Protein AF-0000000070243263 (afdb_homodimer)

Radius of gyration: 17.29 Å; Cα contacts (8 Å, |Δi|>4): 686; chains: 2; bounding box: 36×53×44 Å

Foldseek 3Di:
DDWADDDPVPFDFPDDVVFPGKGKCCVRGVPDFKTKMKDKGAAFHKDDKDAQQPPFKKKKKAWQAAKKKKFKAQPDPGGGPDIDIDHHGDMDIDTRVIIMMMHHNDRGMTMIMMMMGD/DDWADDDPVPFDFPDDVVFWGKGKCCVRTVPDWKTKMKTKGAAFHKDDKDAQQPPFKKKKKAWQAAKKKKFKAQPDPGGGPDIDIDHHGDMDIDTRVIIMMMHHNDRGMTMIMMMMGD

InterPro domains:
  IPR011051 RmlC-like cupin domain superfamily [SSF51182] (14-115)
  IPR013096 Cupin 2, conserved barrel [PF07883] (38-114)
  IPR014710 RmlC-like jelly roll fold [G3DSA:2.60.120.10] (8-118)
  IPR051610 Glucose-6-phosphate isomerase/Oxalate decarboxylase [PTHR35848] (28-117)

pLDDT: mean 96.88, std 3.43, range [79.56, 99.0]

Organism: Natronomonas pharaonis (strain ATCC 35678 / DSM 2160 / CIP 103997 / JCM 8858 / NBRC 14720 / NCIMB 2260 / Gabara) (NCBI:txid3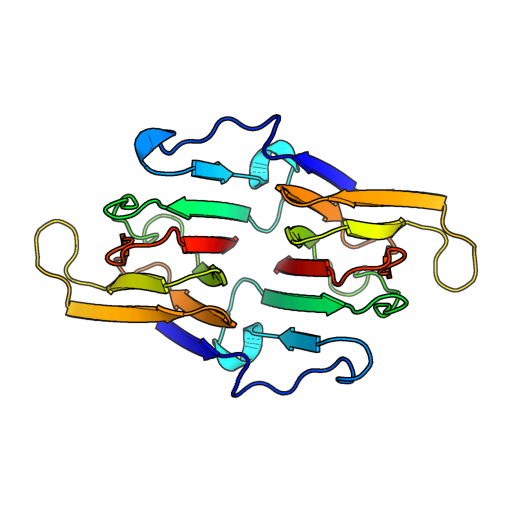48780)

Solvent-accessible surface area (backbone atoms only — not comparable to full-atom values): 11557 Å² total; per-residue (Å²): 130,52,65,33,64,43,41,53,91,81,41,77,53,81,39,57,70,91,36,31,31,29,33,74,40,27,70,72,32,65,51,85,48,42,37,44,31,48,37,33,26,22,53,74,15,69,52,81,66,46,62,26,61,90,68,51,31,33,36,36,43,34,25,73,36,46,45,40,34,38,33,30,38,50,53,94,86,36,71,55,72,44,75,46,77,41,37,55,51,22,34,36,30,38,37,17,73,34,24,35,32,42,32,17,82,49,90,52,56,21,34,32,40,38,37,36,16,93,131,53,64,33,64,44,40,53,90,82,41,77,54,81,38,56,70,92,36,31,30,28,32,74,41,28,71,71,32,63,51,84,37,43,38,44,30,47,37,34,27,23,53,74,14,67,52,78,65,46,61,26,59,89,67,53,26,31,36,35,45,33,27,73,35,47,44,39,34,38,35,31,39,49,53,94,86,37,69,55,72,41,74,46,77,41,39,54,50,22,33,36,30,38,38,18,73,33,23,36,33,43,31,18,82,48,90,51,54,22,34,32,40,37,38,37,14,96

Structure (mmCIF, N/CA/C/O backbone):
data_AF-0000000070243263-model_v1
#
loop_
_entity.id
_entity.type
_entity.pdbx_description
1 polymer 'Cupin 2 barrel domain protein'
#
loop_
_atom_site.group_PDB
_atom_site.id
_atom_site.type_symbol
_atom_site.label_atom_id
_atom_site.label_alt_id
_atom_site.label_comp_id
_atom_site.label_asym_id
_atom_site.label_entity_id
_atom_site.label_seq_id
_atom_site.pdbx_PDB_ins_code
_atom_site.Cartn_x
_atom_site.Cartn_y
_atom_site.Cartn_z
_atom_site.occupancy
_atom_site.B_iso_or_equiv
_atom_site.auth_seq_id
_atom_site.auth_comp_id
_atom_site.auth_asym_id
_atom_site.auth_atom_id
_atom_site.pdbx_PDB_model_num
ATOM 1 N N . MET A 1 1 ? -8.164 22.203 0.63 1 89.88 1 MET A N 1
ATOM 2 C CA . MET A 1 1 ? -7.203 21.109 0.644 1 89.88 1 MET A CA 1
ATOM 3 C C . MET A 1 1 ? -7.766 19.891 -0.072 1 89.88 1 MET A C 1
ATOM 5 O O . MET A 1 1 ? -8.977 19.641 -0.037 1 89.88 1 MET A O 1
ATOM 9 N N . ASP A 1 2 ? -6.977 19.203 -0.897 1 95.69 2 ASP A N 1
ATOM 10 C CA . ASP A 1 2 ? -7.391 18.078 -1.722 1 95.69 2 ASP A CA 1
ATOM 11 C C . ASP A 1 2 ? -6.992 16.75 -1.076 1 95.69 2 ASP A C 1
ATOM 13 O O . ASP A 1 2 ? -5.848 16.312 -1.201 1 95.69 2 ASP A O 1
ATOM 17 N N . PHE A 1 3 ? -8.016 16.141 -0.34 1 98 3 PHE A N 1
ATOM 18 C CA . PHE A 1 3 ? -7.805 14.812 0.242 1 98 3 PHE A CA 1
ATOM 19 C C . PHE A 1 3 ? -9.133 14.117 0.503 1 98 3 PHE A C 1
ATOM 21 O O . PHE A 1 3 ? -10.18 14.758 0.533 1 98 3 PHE A O 1
ATOM 28 N N . SER A 1 4 ? -9.109 12.875 0.641 1 98.62 4 SER A N 1
ATOM 29 C CA . SER A 1 4 ? -10.25 12.023 0.993 1 98.62 4 SER A CA 1
ATOM 30 C C . SER A 1 4 ? -9.844 10.93 1.971 1 98.62 4 SER A C 1
ATOM 32 O O . SER A 1 4 ? -8.672 10.555 2.039 1 98.62 4 SER A O 1
ATOM 34 N N . VAL A 1 5 ? -10.789 10.453 2.744 1 98.81 5 VAL A N 1
ATOM 35 C CA . VAL A 1 5 ? -10.539 9.383 3.705 1 98.81 5 VAL A CA 1
ATOM 36 C C . VAL A 1 5 ? -11.562 8.266 3.516 1 98.81 5 VAL A C 1
ATOM 38 O O . VAL A 1 5 ? -12.711 8.531 3.146 1 98.81 5 VAL A O 1
ATOM 41 N N . ALA A 1 6 ? -11.156 7.129 3.789 1 98.88 6 ALA A N 1
ATOM 42 C CA . ALA A 1 6 ? -12.031 5.961 3.771 1 98.88 6 ALA A CA 1
ATOM 43 C C . ALA A 1 6 ? -11.57 4.91 4.777 1 98.88 6 ALA A C 1
ATOM 45 O O . ALA A 1 6 ? -10.422 4.934 5.223 1 98.88 6 ALA A O 1
ATOM 46 N N . THR A 1 7 ? -12.469 4.027 5.152 1 98.88 7 THR A N 1
ATOM 47 C CA . THR A 1 7 ? -12.164 2.963 6.105 1 98.88 7 THR A CA 1
ATOM 48 C C . THR A 1 7 ? -12.781 1.643 5.656 1 98.88 7 THR A C 1
ATOM 50 O O . THR A 1 7 ? -13.852 1.63 5.035 1 98.88 7 THR A O 1
ATOM 53 N N . THR A 1 8 ? -12.125 0.61 6.031 1 98.81 8 THR A N 1
ATOM 54 C CA . THR A 1 8 ? -12.664 -0.709 5.715 1 98.81 8 THR A CA 1
ATOM 55 C C . THR A 1 8 ? -14.039 -0.899 6.336 1 98.81 8 THR A C 1
ATOM 57 O O . THR A 1 8 ? -14.859 -1.663 5.82 1 98.81 8 THR A O 1
ATOM 60 N N . ASP A 1 9 ? -14.336 -0.152 7.328 1 98.31 9 ASP A N 1
ATOM 61 C CA . ASP A 1 9 ? -15.625 -0.277 8 1 98.31 9 ASP A CA 1
ATOM 62 C C . ASP A 1 9 ? -16.766 0.162 7.086 1 98.31 9 ASP A C 1
ATOM 64 O O . ASP A 1 9 ? -17.922 -0.229 7.289 1 98.31 9 ASP A O 1
ATOM 68 N N . ASP A 1 10 ? -16.469 0.995 6.098 1 98.31 10 ASP A N 1
ATOM 69 C CA . ASP A 1 10 ? -17.5 1.557 5.242 1 98.31 10 ASP A CA 1
ATOM 70 C C . ASP A 1 10 ? -17.375 1.028 3.812 1 98.31 10 ASP A C 1
ATOM 72 O O . ASP A 1 10 ? -17.984 1.574 2.889 1 98.31 10 ASP A O 1
ATOM 76 N N . ILE A 1 11 ? -16.469 0.125 3.568 1 98.69 11 ILE A N 1
ATOM 77 C CA . ILE A 1 11 ? -16.266 -0.494 2.262 1 98.69 11 ILE A CA 1
ATOM 78 C C . ILE A 1 11 ? -16.641 -1.973 2.33 1 98.69 11 ILE A C 1
ATOM 80 O O . ILE A 1 11 ? -16.141 -2.707 3.186 1 98.69 11 ILE A O 1
ATOM 84 N N . ASP A 1 12 ? -17.469 -2.43 1.412 1 98 12 ASP A N 1
ATOM 85 C CA . ASP A 1 12 ? -17.812 -3.848 1.38 1 98 12 ASP A CA 1
ATOM 86 C C . ASP A 1 12 ? -16.625 -4.688 0.913 1 98 12 ASP A C 1
ATOM 88 O O . ASP A 1 12 ? -16.016 -4.395 -0.119 1 98 12 ASP A O 1
ATOM 92 N N . SER A 1 13 ? -16.328 -5.715 1.712 1 98.06 13 SER A N 1
ATOM 93 C CA . SER A 1 13 ? -15.328 -6.68 1.274 1 98.06 13 SER A CA 1
ATOM 94 C C . SER A 1 13 ? -15.812 -7.48 0.072 1 98.06 13 SER A C 1
ATOM 96 O O . SER A 1 13 ? -16.984 -7.883 0.02 1 98.06 13 SER A O 1
ATOM 98 N N . VAL A 1 14 ? -14.875 -7.801 -0.853 1 97.12 14 VAL A N 1
ATOM 99 C CA . VAL A 1 14 ? -15.242 -8.602 -2.012 1 97.12 14 VAL A CA 1
ATOM 100 C C . VAL A 1 14 ? -14.891 -10.07 -1.757 1 97.12 14 VAL A C 1
ATOM 102 O O . VAL A 1 14 ? -15.172 -10.938 -2.592 1 97.12 14 VAL A O 1
ATOM 105 N N . VAL A 1 15 ? -14.141 -10.367 -0.731 1 95.94 15 VAL A N 1
ATOM 106 C CA . VAL A 1 15 ? -13.859 -11.711 -0.235 1 95.94 15 VAL A CA 1
ATOM 107 C C . VAL A 1 15 ? -14.797 -12.039 0.924 1 95.94 15 VAL A C 1
ATOM 109 O O . VAL A 1 15 ? -14.969 -11.227 1.84 1 95.94 15 VAL A O 1
ATOM 112 N N . PRO A 1 16 ? -15.398 -13.18 0.894 1 95.38 16 PRO A N 1
ATOM 113 C CA . PRO A 1 16 ? -16.266 -13.562 2.012 1 95.38 16 PRO A CA 1
ATOM 114 C C . PRO A 1 16 ? -15.523 -13.625 3.342 1 95.38 16 PRO A C 1
ATOM 116 O O . PRO A 1 16 ? -14.352 -14.023 3.381 1 95.38 16 PRO A O 1
ATOM 119 N N . ASP A 1 17 ? -16.266 -13.289 4.422 1 94.88 17 ASP A N 1
ATOM 120 C CA . ASP A 1 17 ? -15.68 -13.172 5.754 1 94.88 17 ASP A CA 1
ATOM 121 C C . ASP A 1 17 ? -14.984 -14.461 6.168 1 94.88 17 ASP A C 1
ATOM 123 O O . ASP A 1 17 ? -13.969 -14.438 6.859 1 94.88 17 ASP A O 1
ATOM 127 N N . GLU A 1 18 ? -15.555 -15.594 5.754 1 95.56 18 GLU A N 1
ATOM 128 C CA . GLU A 1 18 ? -15 -16.891 6.148 1 95.56 18 GLU A CA 1
ATOM 129 C C . GLU A 1 18 ? -13.594 -17.078 5.582 1 95.56 18 GLU A C 1
ATOM 131 O O . GLU A 1 18 ? -12.789 -17.828 6.141 1 95.56 18 GLU A O 1
ATOM 136 N N . TYR A 1 19 ? -13.289 -16.297 4.516 1 96.81 19 TYR A N 1
ATOM 137 C CA . TYR A 1 19 ? -11.992 -16.453 3.863 1 96.81 19 TYR A CA 1
ATOM 138 C C . TYR A 1 19 ? -11.117 -15.227 4.082 1 96.81 19 TYR A C 1
ATOM 140 O O . TYR A 1 19 ? -10.031 -15.117 3.508 1 96.81 19 TYR A O 1
ATOM 148 N N . GLY A 1 20 ? -11.547 -14.266 4.875 1 97.25 20 GLY A N 1
ATOM 149 C CA . GLY A 1 20 ? -10.828 -13.031 5.133 1 97.25 20 GLY A CA 1
ATOM 150 C C . GLY A 1 20 ? -11.57 -11.797 4.645 1 97.25 20 GLY A C 1
ATOM 151 O O . GLY A 1 20 ? -12.742 -11.594 4.984 1 97.25 20 GLY A O 1
ATOM 152 N N . GLY A 1 21 ? -10.953 -10.953 3.928 1 98.12 21 GLY A N 1
ATOM 153 C CA . GLY A 1 21 ? -11.523 -9.734 3.375 1 98.12 21 GLY A CA 1
ATOM 154 C C . GLY A 1 21 ? -10.617 -9.055 2.361 1 98.12 21 GLY A C 1
ATOM 155 O O . GLY A 1 21 ? -9.398 -9.242 2.391 1 98.12 21 GLY A O 1
ATOM 156 N N . MET A 1 22 ? -11.289 -8.359 1.479 1 98.56 22 MET A N 1
ATOM 157 C CA . MET A 1 22 ? -10.586 -7.492 0.54 1 98.56 22 MET A CA 1
ATOM 158 C C . MET A 1 22 ? -11.344 -6.188 0.326 1 98.56 22 MET A C 1
ATOM 160 O O . MET A 1 22 ? -12.531 -6.203 0.004 1 98.56 22 MET A O 1
ATOM 164 N N . TRP A 1 23 ? -10.727 -5.098 0.485 1 98.88 23 TRP A N 1
ATOM 165 C CA . TRP A 1 23 ? -11.32 -3.771 0.391 1 98.88 23 TRP A CA 1
ATOM 166 C C . TRP A 1 23 ? -10.594 -2.914 -0.636 1 98.88 23 TRP A C 1
ATOM 168 O O . TRP A 1 23 ? -9.391 -2.676 -0.509 1 98.88 23 TRP A O 1
ATOM 178 N N . PHE A 1 24 ? -11.32 -2.475 -1.619 1 98.88 24 PHE A N 1
ATOM 179 C CA . PHE A 1 24 ? -10.789 -1.601 -2.662 1 98.88 24 PHE A CA 1
ATOM 180 C C . PHE A 1 24 ? -10.984 -0.136 -2.289 1 98.88 24 PHE A C 1
ATOM 182 O O . PHE A 1 24 ? -12.125 0.324 -2.135 1 98.88 24 PHE A O 1
ATOM 189 N N . PHE A 1 25 ? -9.898 0.598 -2.271 1 98.88 25 PHE A N 1
ATOM 190 C CA . PHE A 1 25 ? -10 1.961 -1.762 1 98.88 25 PHE A CA 1
ATOM 191 C C . PHE A 1 25 ? -10.102 2.961 -2.908 1 98.88 25 PHE A C 1
ATOM 193 O O . PHE A 1 25 ? -10.422 4.129 -2.691 1 98.88 25 PHE A O 1
ATOM 200 N N . ARG A 1 26 ? -9.859 2.574 -4.152 1 98.75 26 ARG A N 1
ATOM 201 C CA . ARG A 1 26 ? -9.711 3.531 -5.246 1 98.75 26 ARG A CA 1
ATOM 202 C C . ARG A 1 26 ? -10.938 4.43 -5.355 1 98.75 26 ARG A C 1
ATOM 204 O O . ARG A 1 26 ? -10.812 5.656 -5.387 1 98.75 26 ARG A O 1
ATOM 211 N N . GLU A 1 27 ? -12.062 3.863 -5.426 1 98.69 27 GLU A N 1
ATOM 212 C CA . GLU A 1 27 ? -13.273 4.648 -5.641 1 98.69 27 GLU A CA 1
ATOM 213 C C . GLU A 1 27 ? -13.641 5.445 -4.395 1 98.69 27 GLU A C 1
ATOM 215 O O . GLU A 1 27 ? -13.859 6.656 -4.469 1 98.69 27 GLU A O 1
ATOM 220 N N . PRO A 1 28 ? -13.672 4.793 -3.225 1 98.88 28 PRO A N 1
ATOM 221 C CA . PRO A 1 28 ? -14.023 5.562 -2.029 1 98.88 28 PRO A CA 1
ATOM 222 C C . PRO A 1 28 ? -13.086 6.746 -1.797 1 98.88 28 PRO A C 1
ATOM 224 O O . PRO A 1 28 ? -13.492 7.75 -1.207 1 98.88 28 PRO A O 1
ATOM 227 N N . LEU A 1 29 ? -11.891 6.648 -2.279 1 98.81 29 LEU A N 1
ATOM 228 C CA . LEU A 1 29 ? -10.914 7.711 -2.051 1 98.81 29 LEU A CA 1
ATOM 229 C C . LEU A 1 29 ? -10.867 8.672 -3.234 1 98.81 29 LEU A C 1
ATOM 231 O O . LEU A 1 29 ? -10.156 9.68 -3.197 1 98.81 29 LEU A O 1
ATOM 235 N N . ASP A 1 30 ? -11.539 8.32 -4.27 1 98.38 30 ASP A N 1
ATOM 236 C CA . ASP A 1 30 ? -11.539 9.109 -5.5 1 98.38 30 ASP A CA 1
ATOM 237 C C . ASP A 1 30 ? -10.125 9.242 -6.066 1 98.38 30 ASP A C 1
ATOM 239 O O . ASP A 1 30 ? -9.68 10.344 -6.395 1 98.38 30 ASP A O 1
ATOM 243 N N . CYS A 1 31 ? -9.422 8.141 -6.086 1 98.38 31 CYS A N 1
ATOM 244 C CA . CYS A 1 31 ? -8.07 8.141 -6.633 1 98.38 31 CYS A CA 1
ATOM 245 C C . CYS A 1 31 ? -8.094 8.328 -8.141 1 98.38 31 CYS A C 1
ATOM 247 O O . CYS A 1 31 ? -8.945 7.762 -8.828 1 98.38 31 CYS A O 1
ATOM 249 N N . ALA A 1 32 ? -7.113 9.031 -8.602 1 97.5 32 ALA A N 1
ATOM 250 C CA . ALA A 1 32 ? -7.012 9.273 -10.039 1 97.5 32 ALA A CA 1
ATOM 251 C C . ALA A 1 32 ? -5.871 8.469 -10.656 1 97.5 32 ALA A C 1
ATOM 253 O O . ALA A 1 32 ? -5.992 7.957 -11.766 1 97.5 32 ALA A O 1
ATOM 254 N N . ALA A 1 33 ? -4.77 8.281 -9.977 1 97.81 33 ALA A N 1
ATOM 255 C CA . ALA A 1 33 ? -3.535 7.828 -10.609 1 97.81 33 ALA A CA 1
ATOM 256 C C . ALA A 1 33 ? -3.213 6.391 -10.219 1 97.81 33 ALA A C 1
ATOM 258 O O . ALA A 1 33 ? -2.393 5.73 -10.859 1 97.81 33 ALA A O 1
ATOM 259 N N . LEU A 1 34 ? -3.834 5.906 -9.133 1 98.56 34 LEU A N 1
ATOM 260 C CA . LEU A 1 34 ? -3.52 4.562 -8.664 1 98.56 34 LEU A CA 1
ATOM 261 C C . LEU A 1 34 ? -4.684 3.973 -7.879 1 98.56 34 LEU A C 1
ATOM 263 O O . LEU A 1 34 ? -5.668 4.664 -7.609 1 98.56 34 LEU A O 1
ATOM 267 N N . GLY A 1 35 ? -4.629 2.746 -7.656 1 98.38 35 GLY A N 1
ATOM 268 C CA . GLY A 1 35 ?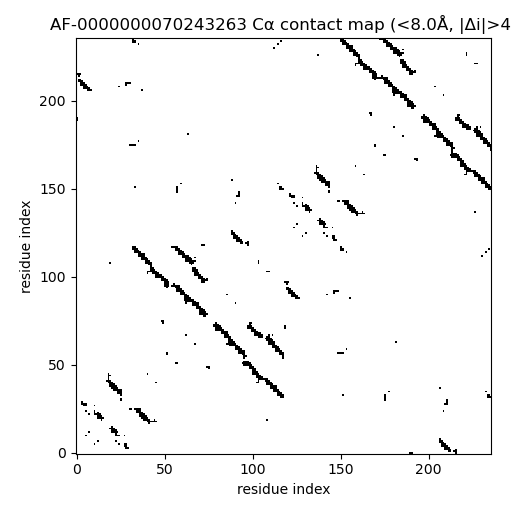 -5.465 2.072 -6.672 1 98.38 35 GLY A CA 1
ATOM 269 C C . GLY A 1 35 ? -4.668 1.392 -5.578 1 98.38 35 GLY A C 1
ATOM 270 O O . GLY A 1 35 ? -3.504 1.035 -5.777 1 98.38 35 GLY A O 1
ATOM 271 N N . ILE A 1 36 ? -5.301 1.266 -4.418 1 98.88 36 ILE A N 1
ATOM 272 C CA . ILE A 1 36 ? -4.727 0.511 -3.309 1 98.88 36 ILE A CA 1
ATOM 273 C C . ILE A 1 36 ? -5.812 -0.32 -2.631 1 98.88 36 ILE A C 1
ATOM 275 O O . ILE A 1 36 ? -6.969 0.106 -2.547 1 98.88 36 ILE A O 1
ATOM 279 N N . SER A 1 37 ? -5.461 -1.502 -2.199 1 98.88 37 SER A N 1
ATOM 280 C CA . SER A 1 37 ? -6.387 -2.412 -1.532 1 98.88 37 SER A CA 1
ATOM 281 C C . SER A 1 37 ? -5.727 -3.1 -0.342 1 98.88 37 SER A C 1
ATOM 283 O O . SER A 1 37 ? -4.508 -3.271 -0.317 1 98.88 37 SER A O 1
ATOM 285 N N . LEU A 1 38 ? -6.508 -3.412 0.615 1 98.94 38 LEU A N 1
ATOM 286 C CA . LEU A 1 38 ? -6.121 -4.289 1.715 1 98.94 38 LEU A CA 1
ATOM 287 C C . LEU A 1 38 ? -6.723 -5.68 1.535 1 98.94 38 LEU A C 1
ATOM 289 O O . LEU A 1 38 ? -7.926 -5.816 1.316 1 98.94 38 LEU A O 1
ATOM 293 N N . LEU A 1 39 ? -5.891 -6.664 1.515 1 98.88 39 LEU A N 1
ATOM 294 C CA . LEU A 1 39 ? -6.301 -8.062 1.402 1 98.88 39 LEU A CA 1
ATOM 295 C C . LEU A 1 39 ? -5.941 -8.836 2.668 1 98.88 39 LEU A C 1
ATOM 297 O O . LEU A 1 39 ? -4.805 -8.758 3.143 1 98.88 39 LEU A O 1
ATOM 301 N N . GLU A 1 40 ? -6.824 -9.445 3.24 1 98.75 40 GLU A N 1
ATOM 302 C CA . GLU A 1 40 ? -6.648 -10.414 4.316 1 98.75 40 GLU A CA 1
ATOM 303 C C . GLU A 1 40 ? -7.148 -11.797 3.906 1 98.75 40 GLU A C 1
ATOM 305 O O . GLU A 1 40 ? -8.289 -11.945 3.467 1 98.75 40 GLU A O 1
ATOM 310 N N . LEU A 1 41 ? -6.355 -12.797 4.043 1 98.75 41 LEU A N 1
ATOM 311 C CA . LEU A 1 41 ? -6.754 -14.156 3.721 1 98.75 41 LEU A CA 1
ATOM 312 C C . LEU A 1 41 ? -6.594 -15.07 4.93 1 98.75 41 LEU A C 1
ATOM 314 O O . LEU A 1 41 ? -5.512 -15.148 5.52 1 98.75 41 LEU A O 1
ATOM 318 N N . GLU A 1 42 ? -7.664 -15.75 5.246 1 98.62 42 GLU A N 1
ATOM 319 C CA . GLU A 1 42 ? -7.582 -16.844 6.207 1 98.62 42 GLU A CA 1
ATOM 320 C C . GLU A 1 42 ? -6.852 -18.047 5.613 1 98.62 42 GLU A C 1
ATOM 322 O O . GLU A 1 42 ? -6.656 -18.125 4.395 1 98.62 42 GLU A O 1
ATOM 327 N N . PRO A 1 43 ? -6.418 -18.922 6.547 1 98.19 43 PRO A N 1
ATOM 328 C CA . PRO A 1 43 ? -5.871 -20.172 5.996 1 98.19 43 PRO A CA 1
ATOM 329 C C . PRO A 1 43 ? -6.781 -20.797 4.949 1 98.19 43 PRO A C 1
ATOM 331 O O . PRO A 1 43 ? -8 -20.828 5.121 1 98.19 43 PRO A O 1
ATOM 334 N N . GLU A 1 44 ? -6.223 -21.141 3.836 1 95 44 GLU A N 1
ATOM 335 C CA . GLU A 1 44 ? -6.883 -21.781 2.699 1 95 44 GLU A CA 1
ATOM 336 C C . GLU A 1 44 ? -7.598 -20.75 1.829 1 95 44 GLU A C 1
ATOM 338 O O . GLU A 1 44 ? -8.164 -21.094 0.79 1 95 44 GLU A O 1
ATOM 343 N N . GLY A 1 45 ? -7.59 -19.5 2.271 1 96.44 45 GLY A N 1
ATOM 344 C CA . GLY A 1 45 ? -8.133 -18.453 1.419 1 96.44 45 GLY A CA 1
ATOM 345 C C . GLY A 1 45 ? -7.34 -18.25 0.143 1 96.44 45 GLY A C 1
ATOM 346 O O . GLY A 1 45 ? -6.133 -18.516 0.107 1 96.44 45 GLY A O 1
ATOM 347 N N . ARG A 1 46 ? -8.031 -17.828 -0.918 1 95.06 46 ARG A N 1
ATOM 348 C CA . ARG A 1 46 ? -7.414 -17.578 -2.215 1 95.06 46 ARG A CA 1
ATOM 349 C C . ARG A 1 46 ? -7.977 -16.328 -2.861 1 95.06 46 ARG A C 1
ATOM 351 O O . ARG A 1 46 ? -9.117 -15.938 -2.596 1 95.06 46 ARG A O 1
ATOM 358 N N . GLY A 1 47 ? -7.094 -15.742 -3.688 1 92.75 47 GLY A N 1
ATOM 359 C CA . GLY A 1 47 ? -7.574 -14.688 -4.566 1 92.75 47 GLY A CA 1
ATOM 360 C C . GLY A 1 47 ? -7.941 -15.188 -5.953 1 92.75 47 GLY A C 1
ATOM 361 O O . GLY A 1 47 ? -7.641 -16.328 -6.305 1 92.75 47 GLY A O 1
ATOM 362 N N . LYS A 1 48 ? -8.602 -14.352 -6.691 1 91 48 LYS A N 1
ATOM 363 C CA . LYS A 1 48 ? -8.977 -14.703 -8.062 1 91 48 LYS A CA 1
ATOM 364 C C . LYS A 1 48 ? -7.766 -14.672 -8.984 1 91 48 LYS A C 1
ATOM 366 O O . LYS A 1 48 ? -7.105 -13.641 -9.125 1 91 48 LYS A O 1
ATOM 371 N N . PRO A 1 49 ? -7.492 -15.789 -9.562 1 93.81 49 PRO A N 1
ATOM 372 C CA . PRO A 1 49 ? -6.414 -15.758 -10.555 1 93.81 49 PRO A CA 1
ATOM 373 C C . PRO A 1 49 ? -6.711 -14.812 -11.719 1 93.81 49 PRO A C 1
ATOM 375 O O . PRO A 1 49 ? -7.859 -14.703 -12.148 1 93.81 49 PRO A O 1
ATOM 378 N N . HIS A 1 50 ? -5.703 -14.109 -12.18 1 94.38 50 HIS A N 1
ATOM 379 C CA . HIS A 1 50 ? -5.938 -13.164 -13.266 1 94.38 50 HIS A CA 1
ATOM 380 C C . HIS A 1 50 ? -4.633 -12.539 -13.742 1 94.38 50 HIS A C 1
ATOM 382 O O . HIS A 1 50 ? -3.564 -12.836 -13.203 1 94.38 50 HIS A O 1
ATOM 388 N N . ASP A 1 51 ? -4.676 -11.844 -14.797 1 94.12 51 ASP A N 1
ATOM 389 C CA . ASP A 1 51 ? -3.646 -10.906 -15.234 1 94.12 51 ASP A CA 1
ATOM 390 C C . ASP A 1 51 ? -4.25 -9.539 -15.562 1 94.12 51 ASP A C 1
ATOM 392 O O . ASP A 1 51 ? -5.441 -9.312 -15.344 1 94.12 51 ASP A O 1
ATOM 396 N N . HIS A 1 52 ? -3.369 -8.672 -15.93 1 96.12 52 HIS A N 1
ATOM 397 C CA . HIS A 1 52 ? -3.811 -7.336 -16.312 1 96.12 52 HIS A CA 1
ATOM 398 C C . HIS A 1 52 ? -3.369 -6.988 -17.734 1 96.12 52 HIS A C 1
ATOM 400 O O . HIS A 1 52 ? -2.998 -5.848 -18 1 96.12 52 HIS A O 1
ATOM 406 N N . ALA A 1 53 ? -3.336 -7.961 -18.516 1 94.44 53 ALA A N 1
ATOM 407 C CA . ALA A 1 53 ? -2.908 -7.75 -19.891 1 94.44 53 ALA A CA 1
ATOM 408 C C . ALA A 1 53 ? -3.809 -6.742 -20.609 1 94.44 53 ALA A C 1
ATOM 410 O O . ALA A 1 53 ? -3.34 -5.949 -21.422 1 94.44 53 ALA A O 1
ATOM 411 N N . ASP A 1 54 ? -5.059 -6.684 -20.344 1 95.38 54 ASP A N 1
ATOM 412 C CA . ASP A 1 54 ? -6.043 -5.871 -21.062 1 95.38 54 ASP A CA 1
ATOM 413 C C . ASP A 1 54 ? -5.969 -4.41 -20.625 1 95.38 54 ASP A C 1
ATOM 415 O O . ASP A 1 54 ? -6.234 -3.504 -21.406 1 95.38 54 ASP A O 1
ATOM 419 N N . ASP A 1 55 ? -5.613 -4.172 -19.359 1 95.75 55 ASP A N 1
ATOM 420 C CA . ASP A 1 55 ? -5.66 -2.793 -18.891 1 95.75 55 ASP A CA 1
ATOM 421 C C . ASP A 1 55 ? -4.258 -2.254 -18.625 1 95.75 55 ASP A C 1
ATOM 423 O O . ASP A 1 55 ? -4.09 -1.08 -18.281 1 95.75 55 ASP A O 1
ATOM 427 N N . GLY A 1 56 ? -3.26 -3.082 -18.734 1 96.88 56 GLY A N 1
ATOM 428 C CA . GLY A 1 56 ? -1.874 -2.65 -18.641 1 96.88 56 GLY A CA 1
ATOM 429 C C . GLY A 1 56 ? -1.439 -2.336 -17.234 1 96.88 56 GLY A C 1
ATOM 430 O O . GLY A 1 56 ? -0.401 -1.706 -17.016 1 96.88 56 GLY A O 1
ATOM 431 N N . GLN A 1 57 ? -2.189 -2.785 -16.281 1 97.5 57 GLN A N 1
ATOM 432 C CA . GLN A 1 57 ? -1.926 -2.408 -14.891 1 97.5 57 GLN A CA 1
ATOM 433 C C . GLN A 1 57 ? -0.739 -3.182 -14.32 1 97.5 57 GLN A C 1
ATOM 435 O O . GLN A 1 57 ? -0.695 -4.41 -14.406 1 97.5 57 GLN A O 1
ATOM 440 N N . GLU A 1 58 ? 0.232 -2.398 -13.844 1 98.25 58 GLU A N 1
ATOM 441 C CA . GLU A 1 58 ? 1.275 -2.912 -12.961 1 98.25 58 GLU A CA 1
ATOM 442 C C . GLU A 1 58 ? 0.781 -3.012 -11.523 1 98.25 58 GLU A C 1
ATOM 444 O O . GLU A 1 58 ? 0.09 -2.117 -11.039 1 98.25 58 GLU A O 1
ATOM 449 N N . GLU A 1 59 ? 1.144 -4.121 -10.859 1 98.69 59 GLU A N 1
ATOM 450 C CA . GLU A 1 59 ? 0.711 -4.25 -9.469 1 98.69 59 GLU A CA 1
ATOM 451 C C . GLU A 1 59 ? 1.886 -4.586 -8.555 1 98.69 59 GLU A C 1
ATOM 453 O O . GLU A 1 59 ? 2.818 -5.281 -8.961 1 98.69 59 GLU A O 1
ATOM 458 N N . VAL A 1 60 ? 1.859 -4.105 -7.367 1 98.94 60 VAL A N 1
ATOM 459 C CA . VAL A 1 60 ? 2.785 -4.477 -6.305 1 98.94 60 VAL A CA 1
ATOM 460 C C . VAL A 1 60 ? 2.012 -5.082 -5.133 1 98.94 60 VAL A C 1
ATOM 462 O O . VAL A 1 60 ? 0.988 -4.539 -4.711 1 98.94 60 VAL A O 1
ATOM 465 N N . TYR A 1 61 ? 2.434 -6.242 -4.645 1 98.94 61 TYR A N 1
ATOM 466 C CA . TYR A 1 61 ? 1.937 -6.934 -3.459 1 98.94 61 TYR A CA 1
ATOM 467 C C . TYR A 1 61 ? 2.926 -6.812 -2.305 1 98.94 61 TYR A C 1
ATOM 469 O O . TYR A 1 61 ? 4.062 -7.273 -2.404 1 98.94 61 TYR A O 1
ATOM 477 N N . LEU A 1 62 ? 2.578 -6.176 -1.235 1 99 62 LEU A N 1
ATOM 478 C CA . LEU A 1 62 ? 3.42 -6.047 -0.051 1 99 62 LEU A CA 1
ATOM 479 C C . LEU A 1 62 ? 2.807 -6.781 1.136 1 99 62 LEU A C 1
ATOM 481 O O . LEU A 1 62 ? 1.735 -6.406 1.617 1 99 62 LEU A O 1
ATOM 485 N N . VAL A 1 63 ? 3.494 -7.781 1.622 1 99 63 VAL A N 1
ATOM 486 C CA . VAL A 1 63 ? 3.02 -8.516 2.791 1 99 63 VAL A CA 1
ATOM 487 C C . VAL A 1 63 ? 3.332 -7.723 4.059 1 99 63 VAL A C 1
ATOM 489 O O . VAL A 1 63 ? 4.496 -7.434 4.344 1 99 63 VAL A O 1
ATOM 492 N N . VAL A 1 64 ? 2.27 -7.469 4.812 1 98.94 64 VAL A N 1
ATOM 493 C CA . VAL A 1 64 ? 2.48 -6.652 6.004 1 98.94 64 VAL A CA 1
ATOM 494 C C . VAL A 1 64 ? 2.318 -7.512 7.254 1 98.94 64 VAL A C 1
ATOM 496 O O . VAL A 1 64 ? 2.719 -7.109 8.352 1 98.94 64 VAL A O 1
ATOM 499 N N . ASP A 1 65 ? 1.76 -8.617 7.121 1 98.75 65 ASP A N 1
ATOM 500 C CA . ASP A 1 65 ? 1.66 -9.594 8.203 1 98.75 65 ASP A CA 1
ATOM 501 C C . ASP A 1 65 ? 1.417 -11 7.652 1 98.75 65 ASP A C 1
ATOM 503 O O . ASP A 1 65 ? 0.505 -11.211 6.848 1 98.75 65 ASP A O 1
ATOM 507 N N . GLY A 1 66 ? 2.23 -11.984 8.109 1 98.62 66 GLY A N 1
ATOM 508 C CA . GLY A 1 66 ? 2.002 -13.375 7.75 1 98.62 66 GLY A CA 1
ATOM 509 C C . GLY A 1 66 ? 2.764 -13.805 6.512 1 98.62 66 GLY A C 1
ATOM 510 O O . GLY A 1 66 ? 3.873 -13.328 6.262 1 98.62 66 GLY A O 1
ATOM 511 N N . GLU A 1 67 ? 2.238 -14.875 5.879 1 98.69 67 GLU A N 1
ATOM 512 C CA . GLU A 1 67 ? 2.879 -15.484 4.719 1 98.69 67 GLU A CA 1
ATOM 513 C C . GLU A 1 67 ? 1.894 -15.648 3.564 1 98.69 67 GLU A C 1
ATOM 515 O O . GLU A 1 67 ? 0.781 -16.141 3.758 1 98.69 67 GLU A O 1
ATOM 520 N N . LEU A 1 68 ? 2.32 -15.219 2.414 1 98.81 68 LEU A N 1
ATOM 521 C CA . LEU A 1 68 ? 1.508 -15.305 1.205 1 98.81 68 LEU A CA 1
ATOM 522 C C . LEU A 1 68 ? 2.164 -16.219 0.172 1 98.81 68 LEU A C 1
ATOM 524 O O . LEU A 1 68 ? 3.373 -16.125 -0.053 1 98.81 68 LEU A O 1
ATOM 528 N N . THR A 1 69 ? 1.418 -17.047 -0.405 1 98.69 69 THR A N 1
ATOM 529 C CA . THR A 1 69 ? 1.877 -17.781 -1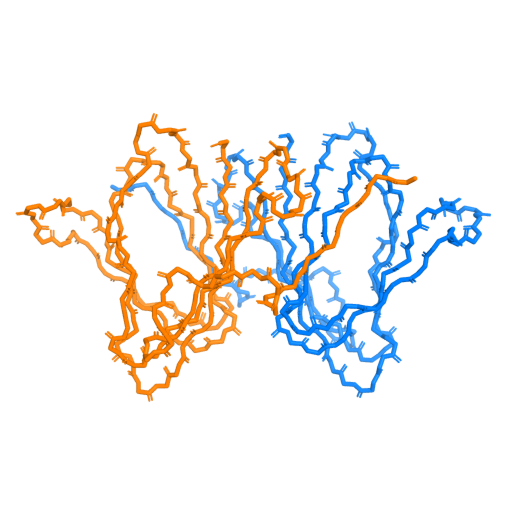.581 1 98.69 69 THR A CA 1
ATOM 530 C C . THR A 1 69 ? 1.337 -17.141 -2.857 1 98.69 69 THR A C 1
ATOM 532 O O . THR A 1 69 ? 0.137 -16.875 -2.969 1 98.69 69 THR A O 1
ATOM 535 N N . ILE A 1 70 ? 2.219 -16.891 -3.848 1 98.5 70 ILE A N 1
ATOM 536 C CA . ILE A 1 70 ? 1.816 -16.375 -5.145 1 98.5 70 ILE A CA 1
ATOM 537 C C . ILE A 1 70 ? 2.258 -17.328 -6.254 1 98.5 70 ILE A C 1
ATOM 539 O O . ILE A 1 70 ? 3.443 -17.641 -6.375 1 98.5 70 ILE A O 1
ATOM 543 N N . ALA A 1 71 ? 1.344 -17.781 -6.996 1 97.44 71 ALA A N 1
ATOM 544 C CA . ALA A 1 71 ? 1.611 -18.531 -8.211 1 97.44 71 ALA A CA 1
ATOM 545 C C . ALA A 1 71 ? 1.702 -17.609 -9.422 1 97.44 71 ALA A C 1
ATOM 547 O O . ALA A 1 71 ? 0.867 -16.719 -9.602 1 97.44 71 ALA A O 1
ATOM 548 N N . LEU A 1 72 ? 2.668 -17.844 -10.266 1 97.56 72 LEU A N 1
ATOM 549 C CA . LEU A 1 72 ? 2.92 -16.969 -11.406 1 97.56 72 LEU A CA 1
ATOM 550 C C . LEU A 1 72 ? 2.953 -17.75 -12.703 1 97.56 72 LEU A C 1
ATOM 552 O O . LEU A 1 72 ? 3.551 -18.828 -12.766 1 97.56 72 LEU A O 1
ATOM 556 N N . GLY A 1 73 ? 2.359 -17.109 -13.688 1 94.81 73 GLY A N 1
ATOM 557 C CA . GLY A 1 73 ? 2.365 -17.719 -15.016 1 94.81 73 GLY A CA 1
ATOM 558 C C . GLY A 1 73 ? 1.343 -18.828 -15.164 1 94.81 73 GLY A C 1
ATOM 559 O O . GLY A 1 73 ? 0.434 -18.953 -14.344 1 94.81 73 GLY A O 1
ATOM 560 N N . GLY A 1 74 ? 1.459 -19.641 -16.375 1 86.19 74 GLY A N 1
ATOM 561 C CA . GLY A 1 74 ? 0.594 -20.766 -16.672 1 86.19 74 GLY A CA 1
ATOM 562 C C . GLY A 1 74 ? -0.734 -20.359 -17.281 1 86.19 74 GLY A C 1
ATOM 563 O O . GLY A 1 74 ? -1.163 -20.938 -18.281 1 86.19 74 GLY A O 1
ATOM 564 N N . GLY A 1 75 ? -1.336 -19.312 -16.734 1 81.25 75 GLY A N 1
ATOM 565 C CA . GLY A 1 75 ? -2.639 -18.875 -17.219 1 81.25 75 GLY A CA 1
ATOM 56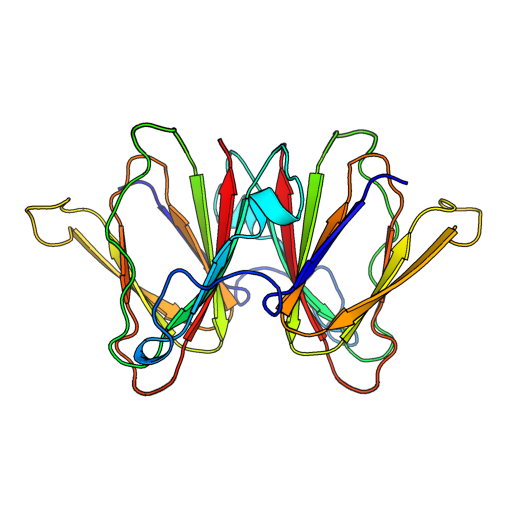6 C C . GLY A 1 75 ? -3.787 -19.656 -16.609 1 81.25 75 GLY A C 1
ATOM 567 O O . GLY A 1 75 ? -3.637 -20.281 -15.555 1 81.25 75 GLY A O 1
ATOM 568 N N . ASP A 1 76 ? -4.934 -19.688 -17.234 1 79.56 76 ASP A N 1
ATOM 569 C CA . ASP A 1 76 ? -6.16 -20.266 -16.688 1 79.56 76 ASP A CA 1
ATOM 570 C C . ASP A 1 76 ? -6.152 -21.781 -16.828 1 79.56 76 ASP A C 1
ATOM 572 O O . ASP A 1 76 ? -6.746 -22.484 -16.016 1 79.56 76 ASP A O 1
ATOM 576 N N . ASP A 1 77 ? -5.402 -22.234 -17.781 1 85.62 77 ASP A N 1
ATOM 577 C CA . ASP A 1 77 ? -5.566 -23.641 -18.141 1 85.62 77 ASP A CA 1
ATOM 578 C C . ASP A 1 77 ? -4.273 -24.422 -17.891 1 85.62 77 ASP A C 1
ATOM 580 O O . ASP A 1 77 ? -4.145 -25.562 -18.312 1 85.62 77 ASP A O 1
ATOM 584 N N . GLU A 1 78 ? -3.328 -23.797 -17.422 1 90.25 78 GLU A N 1
ATOM 585 C CA . GLU A 1 78 ? -2.041 -24.453 -17.188 1 90.25 78 GLU A CA 1
ATOM 586 C C . GLU A 1 78 ? -1.533 -24.188 -15.773 1 90.25 78 GLU A C 1
ATOM 588 O O . GLU A 1 78 ? -1.832 -23.156 -15.18 1 90.25 78 GLU A O 1
ATOM 593 N N . PRO A 1 79 ? -0.777 -25.234 -15.297 1 91.38 79 PRO A N 1
ATOM 594 C CA . PRO A 1 79 ? -0.149 -25 -13.992 1 91.38 79 PRO A CA 1
ATOM 595 C C . PRO A 1 79 ? 0.768 -23.766 -13.992 1 91.38 79 PRO A C 1
ATOM 597 O O . PRO A 1 79 ? 1.312 -23.406 -15.039 1 91.38 79 PRO A O 1
ATOM 600 N N . PRO A 1 80 ? 0.874 -23.234 -12.781 1 93.69 80 PRO A N 1
ATOM 601 C CA . PRO A 1 80 ? 1.774 -22.094 -12.734 1 93.69 80 PRO A CA 1
ATOM 602 C C . PRO A 1 80 ? 3.211 -22.453 -13.109 1 93.69 80 PRO A C 1
ATOM 604 O O . PRO A 1 80 ? 3.66 -23.562 -12.844 1 93.69 80 PRO A O 1
ATOM 607 N N . ALA A 1 81 ? 3.785 -21.453 -13.711 1 95.75 81 ALA A N 1
ATOM 608 C CA . ALA A 1 81 ? 5.188 -21.625 -14.078 1 95.75 81 ALA A CA 1
ATOM 609 C C . ALA A 1 81 ? 6.09 -21.531 -12.852 1 95.75 81 ALA A C 1
ATOM 611 O O . ALA A 1 81 ? 7.148 -22.156 -12.797 1 95.75 81 ALA A O 1
ATOM 612 N N . GLU A 1 82 ? 5.723 -20.719 -11.891 1 96.25 82 GLU A N 1
ATOM 613 C CA . GLU A 1 82 ? 6.5 -20.484 -10.68 1 96.25 82 GLU A CA 1
ATOM 614 C C . GLU A 1 82 ? 5.594 -20.188 -9.492 1 96.25 82 GLU A C 1
ATOM 616 O O . GLU A 1 82 ? 4.48 -19.688 -9.664 1 96.25 82 GLU A O 1
ATOM 621 N N . GLU A 1 83 ? 6.102 -20.547 -8.32 1 96.62 83 GLU A N 1
ATOM 622 C CA . GLU A 1 83 ? 5.43 -20.203 -7.07 1 96.62 83 GLU A CA 1
ATOM 623 C C . GLU A 1 83 ? 6.414 -19.625 -6.062 1 96.62 83 GLU A C 1
ATOM 625 O O . GLU A 1 83 ? 7.531 -20.125 -5.918 1 96.62 83 GLU A O 1
ATOM 630 N N . ARG A 1 84 ? 5.98 -18.609 -5.418 1 97.75 84 ARG A N 1
ATOM 631 C CA . ARG A 1 84 ? 6.809 -17.953 -4.41 1 97.75 84 ARG A CA 1
ATOM 632 C C . ARG A 1 84 ? 6.02 -17.703 -3.127 1 97.75 84 ARG A C 1
ATOM 634 O O . ARG A 1 84 ? 4.816 -17.453 -3.174 1 97.75 84 ARG A O 1
ATOM 641 N N . THR A 1 85 ? 6.75 -17.859 -2.039 1 98.56 85 THR A N 1
ATOM 642 C CA . THR A 1 85 ? 6.191 -17.453 -0.754 1 98.56 85 THR A CA 1
ATOM 643 C C . THR A 1 85 ? 6.816 -16.141 -0.286 1 98.56 85 THR A C 1
ATOM 645 O O . THR A 1 85 ? 8.039 -16 -0.247 1 98.56 85 THR A O 1
ATOM 648 N N . LEU A 1 86 ? 5.992 -15.211 -0.001 1 98.81 86 LEU A N 1
ATOM 649 C CA . LEU A 1 86 ? 6.41 -13.922 0.549 1 98.81 86 LEU A CA 1
ATOM 650 C C . LEU A 1 86 ? 6.031 -13.812 2.021 1 98.81 86 LEU A C 1
ATOM 652 O O . LEU A 1 86 ? 4.965 -14.281 2.43 1 98.81 86 LEU A O 1
ATOM 656 N N . THR A 1 87 ? 6.922 -13.195 2.789 1 98.75 87 THR A N 1
ATOM 657 C CA . THR A 1 87 ? 6.645 -12.992 4.207 1 98.75 87 THR A CA 1
ATOM 658 C C . THR A 1 87 ? 6.637 -11.5 4.543 1 98.75 87 THR A C 1
ATOM 660 O O . THR A 1 87 ? 6.93 -10.664 3.688 1 98.75 87 THR A O 1
ATOM 663 N N . THR A 1 88 ? 6.262 -11.242 5.77 1 98.81 88 THR A N 1
ATOM 664 C CA . THR A 1 88 ? 6.133 -9.859 6.223 1 98.81 88 THR A CA 1
ATOM 665 C C . THR A 1 88 ? 7.348 -9.039 5.805 1 98.81 88 THR A C 1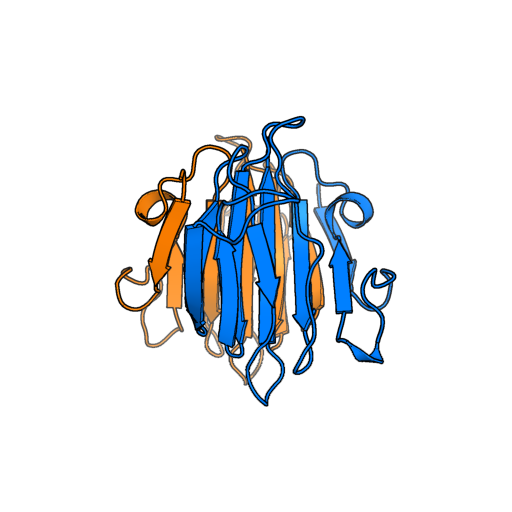
ATOM 667 O O . THR A 1 88 ? 8.484 -9.438 6.047 1 98.81 88 THR A O 1
ATOM 670 N N . GLY A 1 89 ? 7.105 -7.941 5.125 1 98.88 89 GLY A N 1
ATOM 671 C CA . GLY A 1 89 ? 8.172 -7.051 4.707 1 98.88 89 GLY A CA 1
ATOM 672 C C . GLY A 1 89 ? 8.688 -7.352 3.312 1 98.88 89 GLY A C 1
ATOM 673 O O . GLY A 1 89 ? 9.547 -6.629 2.795 1 98.88 89 GLY A O 1
ATOM 674 N N . GLU A 1 90 ? 8.219 -8.352 2.688 1 98.94 90 GLU A N 1
ATOM 675 C CA . GLU A 1 90 ? 8.57 -8.656 1.303 1 98.94 90 GLU A CA 1
ATOM 676 C C . GLU A 1 90 ? 7.484 -8.172 0.344 1 98.94 90 GLU A C 1
ATOM 678 O O . GLU A 1 90 ? 6.293 -8.258 0.649 1 98.94 90 GLU A O 1
ATOM 683 N N . ALA A 1 91 ? 7.938 -7.648 -0.79 1 98.94 91 ALA A N 1
ATOM 684 C CA . ALA A 1 91 ? 7.031 -7.168 -1.831 1 98.94 91 ALA A CA 1
ATOM 685 C C . ALA A 1 91 ? 7.383 -7.777 -3.186 1 98.94 91 ALA A C 1
ATOM 687 O O . ALA A 1 91 ? 8.539 -8.141 -3.43 1 98.94 91 ALA A O 1
ATOM 688 N N . MET A 1 92 ? 6.402 -7.906 -3.986 1 98.94 92 MET A N 1
ATOM 689 C CA . MET A 1 92 ? 6.57 -8.375 -5.359 1 98.94 92 MET A CA 1
ATOM 690 C C . MET A 1 92 ? 5.867 -7.438 -6.34 1 98.94 92 MET A C 1
ATOM 692 O O . MET A 1 92 ? 4.703 -7.094 -6.148 1 98.94 92 MET A O 1
ATOM 696 N N . ARG A 1 93 ? 6.559 -7.012 -7.375 1 98.94 93 ARG A N 1
ATOM 697 C CA . ARG A 1 93 ? 5.961 -6.348 -8.531 1 98.94 93 ARG A CA 1
ATOM 698 C C . ARG A 1 93 ? 5.652 -7.348 -9.641 1 98.94 93 ARG A C 1
ATOM 700 O O . ARG A 1 93 ? 6.488 -8.188 -9.969 1 98.94 93 ARG A O 1
ATOM 707 N N . VAL A 1 94 ? 4.488 -7.285 -10.117 1 98.62 94 VAL A N 1
ATOM 708 C CA . VAL A 1 94 ? 4.07 -8.148 -11.219 1 98.62 94 VAL A CA 1
ATOM 709 C C . VAL A 1 94 ? 3.629 -7.293 -12.406 1 98.62 94 VAL A C 1
ATOM 711 O O . VAL A 1 94 ? 2.785 -6.406 -12.266 1 98.62 94 VAL A O 1
ATOM 714 N N . GLY A 1 95 ? 4.223 -7.496 -13.516 1 98 95 GLY A N 1
ATOM 715 C CA . GLY A 1 95 ? 3.852 -6.777 -14.719 1 98 95 GLY A CA 1
ATOM 716 C C . GLY A 1 95 ? 2.484 -7.164 -15.25 1 98 95 GLY A C 1
ATOM 717 O O . GLY A 1 95 ? 1.937 -8.203 -14.875 1 98 95 GLY A O 1
ATOM 718 N N . PRO A 1 96 ? 1.956 -6.324 -16.172 1 97.25 96 PRO A N 1
ATOM 719 C CA . PRO A 1 96 ? 0.557 -6.48 -16.578 1 97.25 96 PRO A CA 1
ATOM 720 C C . PRO A 1 96 ? 0.285 -7.816 -17.266 1 97.25 96 PRO A C 1
ATOM 722 O O . PRO A 1 96 ? -0.815 -8.359 -17.156 1 97.25 96 PRO A O 1
ATOM 725 N N . GLY A 1 97 ? 1.203 -8.375 -17.891 1 95.81 97 GLY A N 1
ATOM 726 C CA . GLY A 1 97 ? 0.957 -9.57 -18.688 1 95.81 97 GLY A CA 1
ATOM 727 C C . GLY A 1 97 ? 1.182 -10.859 -17.906 1 95.81 97 GLY A C 1
ATOM 728 O O . GLY A 1 97 ? 0.956 -11.953 -18.438 1 95.81 97 GLY A O 1
ATOM 729 N N . THR A 1 98 ? 1.616 -10.758 -16.75 1 96.5 98 THR A N 1
ATOM 730 C CA . THR A 1 98 ? 1.936 -11.938 -15.953 1 96.5 98 THR A CA 1
ATOM 731 C C . THR A 1 98 ? 0.714 -12.414 -15.172 1 96.5 98 THR A C 1
ATOM 733 O O . THR A 1 98 ? 0.171 -11.672 -14.344 1 96.5 98 THR A O 1
ATOM 736 N N . TRP A 1 99 ? 0.333 -13.625 -15.523 1 95.75 99 TRP A N 1
ATOM 737 C CA . TRP A 1 99 ? -0.726 -14.273 -14.758 1 95.75 99 TRP A CA 1
ATOM 738 C C . TRP A 1 99 ? -0.282 -14.539 -13.32 1 95.75 99 TRP A C 1
ATOM 740 O O . TRP A 1 99 ? 0.862 -14.93 -13.078 1 95.75 99 TRP A O 1
ATOM 750 N N . ARG A 1 100 ? -1.245 -14.367 -12.312 1 97.69 100 ARG A N 1
ATOM 751 C CA . ARG A 1 100 ? -0.891 -14.641 -10.922 1 97.69 100 ARG A CA 1
ATOM 752 C C . ARG A 1 100 ? -2.111 -15.086 -10.125 1 97.69 100 ARG A C 1
ATOM 754 O O . ARG A 1 100 ? -3.244 -14.742 -10.469 1 97.69 100 ARG A O 1
ATOM 761 N N . ALA A 1 101 ? -1.845 -15.805 -9.117 1 96.81 101 ALA A N 1
ATOM 762 C CA . ALA A 1 101 ? -2.846 -16.234 -8.141 1 96.81 101 ALA A CA 1
ATOM 763 C C . ALA A 1 101 ? -2.281 -16.203 -6.723 1 96.81 101 ALA A C 1
ATOM 765 O O . ALA A 1 101 ? -1.214 -16.766 -6.461 1 96.81 101 ALA A O 1
ATOM 766 N N . LEU A 1 102 ? -3.018 -15.555 -5.852 1 98.25 102 LEU A N 1
ATOM 767 C CA . LEU A 1 102 ? -2.607 -15.43 -4.457 1 98.25 102 LEU A CA 1
ATOM 768 C C . LEU A 1 102 ? -3.33 -16.453 -3.586 1 98.25 102 LEU A C 1
ATOM 770 O O . LEU A 1 102 ? -4.523 -16.688 -3.768 1 98.25 102 LEU A O 1
ATOM 774 N N . SER A 1 103 ? -2.643 -17 -2.604 1 98.19 103 SER A N 1
ATOM 775 C CA . SER A 1 103 ? -3.279 -17.906 -1.651 1 98.19 103 SER A CA 1
ATOM 776 C C . SER A 1 103 ? -2.557 -17.891 -0.308 1 98.19 103 SER A C 1
ATOM 778 O O . SER A 1 103 ? -1.376 -17.531 -0.236 1 98.19 103 SER A O 1
ATOM 780 N N . ASN A 1 104 ? -3.332 -18.141 0.728 1 98.69 104 ASN A N 1
ATOM 781 C CA . ASN A 1 104 ? -2.76 -18.438 2.037 1 98.69 104 ASN A CA 1
ATOM 782 C C . ASN A 1 104 ? -2.672 -19.938 2.281 1 98.69 104 ASN A C 1
ATOM 784 O O . ASN A 1 104 ? -3.68 -20.594 2.572 1 98.69 104 ASN A O 1
ATOM 788 N N . ARG A 1 105 ? -1.492 -20.422 2.234 1 97.56 105 ARG A N 1
ATOM 789 C CA . ARG A 1 105 ? -1.297 -21.859 2.432 1 97.56 105 ARG A CA 1
ATOM 790 C C . ARG A 1 105 ? -0.795 -22.156 3.842 1 97.56 105 ARG A C 1
ATOM 792 O O . ARG A 1 105 ? -0.425 -23.297 4.148 1 97.56 105 ARG A O 1
ATOM 799 N N . GLY A 1 106 ? -0.652 -21.141 4.621 1 96.88 106 GLY A N 1
ATOM 800 C CA . GLY A 1 106 ? -0.242 -21.297 6.008 1 96.88 106 GLY A CA 1
ATOM 801 C C . GLY A 1 106 ? -1.402 -21.562 6.945 1 96.88 106 GLY A C 1
ATOM 802 O O . GLY A 1 106 ? -2.521 -21.828 6.5 1 96.88 106 GLY A O 1
ATOM 803 N N . ASP A 1 107 ? -1.086 -21.516 8.25 1 97.5 107 ASP A N 1
ATOM 804 C CA . ASP A 1 107 ? -2.09 -21.844 9.258 1 97.5 107 ASP A CA 1
ATOM 805 C C . ASP A 1 107 ? -2.539 -20.594 10.016 1 97.5 107 ASP A C 1
ATOM 807 O O . ASP A 1 107 ? -3.355 -20.688 10.938 1 97.5 107 ASP A O 1
ATOM 811 N N . GLU A 1 108 ? -1.988 -19.422 9.633 1 98.38 108 GLU A N 1
ATOM 812 C CA . GLU A 1 108 ? -2.369 -18.141 10.203 1 98.38 108 GLU A CA 1
ATOM 813 C C . GLU A 1 108 ? -2.807 -17.156 9.117 1 98.38 108 GLU A C 1
ATOM 815 O O . GLU A 1 108 ? -2.414 -17.297 7.953 1 98.38 108 GLU A O 1
ATOM 820 N N . PRO A 1 109 ? -3.58 -16.203 9.438 1 98.62 109 PRO A N 1
ATOM 821 C CA . PRO A 1 109 ? -3.996 -15.219 8.438 1 98.62 109 PRO A CA 1
ATOM 822 C C . PRO A 1 109 ? -2.82 -14.43 7.859 1 98.62 109 PRO A C 1
ATOM 824 O O . PRO A 1 109 ? -1.8 -14.258 8.531 1 98.62 109 PRO A O 1
ATOM 827 N N . VAL A 1 110 ? -2.951 -14.023 6.648 1 98.81 110 VAL A N 1
ATOM 828 C CA . VAL A 1 110 ? -1.971 -13.156 6.008 1 98.81 110 VAL A CA 1
ATOM 829 C C . VAL A 1 110 ? -2.629 -11.828 5.617 1 98.81 110 VAL A C 1
ATOM 831 O O . VAL A 1 110 ? -3.807 -11.805 5.254 1 98.81 110 VAL A O 1
ATOM 834 N N . ARG A 1 111 ? -1.984 -10.719 5.793 1 98.94 111 ARG A N 1
ATOM 835 C CA . ARG A 1 111 ? -2.42 -9.391 5.379 1 98.94 111 ARG A CA 1
ATOM 836 C C . ARG A 1 111 ? -1.476 -8.805 4.336 1 98.94 111 ARG A C 1
ATOM 838 O O . ARG A 1 111 ? -0.257 -8.797 4.523 1 98.94 111 ARG A O 1
ATOM 845 N N . VAL A 1 112 ? -2.033 -8.375 3.221 1 98.94 112 VAL A N 1
ATOM 846 C CA . VAL A 1 112 ? -1.29 -7.898 2.059 1 98.94 112 VAL A CA 1
ATOM 847 C C . VAL A 1 112 ? -1.864 -6.562 1.59 1 98.94 112 VAL A C 1
ATOM 849 O O . VAL A 1 112 ? -3.084 -6.387 1.544 1 98.94 112 VAL A O 1
ATOM 852 N N . VAL A 1 113 ? -1.04 -5.633 1.351 1 99 113 VAL A N 1
ATOM 853 C CA . VAL A 1 113 ? -1.478 -4.43 0.654 1 99 113 VAL A CA 1
ATOM 854 C C . VAL A 1 113 ? -1.133 -4.535 -0.83 1 99 113 VAL A C 1
ATOM 856 O O . VAL A 1 113 ? -0.01 -4.898 -1.188 1 99 113 VAL A O 1
ATOM 859 N N . VAL A 1 114 ? -2.1 -4.277 -1.662 1 98.94 114 VAL A N 1
ATOM 860 C CA . VAL A 1 114 ? -1.948 -4.332 -3.111 1 98.94 114 VAL A CA 1
ATOM 861 C C . VAL A 1 114 ? -2.09 -2.93 -3.699 1 98.94 114 VAL A C 1
ATOM 863 O O . VAL A 1 114 ? -3.062 -2.227 -3.418 1 98.94 114 VAL A O 1
ATOM 866 N N . ALA A 1 115 ? -1.152 -2.518 -4.449 1 98.94 115 ALA A N 1
ATOM 867 C CA . ALA A 1 115 ? -1.24 -1.249 -5.168 1 98.94 115 ALA A CA 1
ATOM 868 C C . ALA A 1 115 ? -1.085 -1.46 -6.672 1 98.94 115 ALA A C 1
ATOM 870 O O . ALA A 1 115 ? -0.26 -2.264 -7.109 1 98.94 115 ALA A O 1
ATOM 871 N N . GLY A 1 116 ? -1.86 -0.829 -7.449 1 98.62 116 GLY A N 1
ATOM 872 C CA . GLY A 1 116 ? -1.802 -0.923 -8.898 1 98.62 116 GLY A CA 1
ATOM 873 C C . GLY A 1 116 ? -1.949 0.419 -9.594 1 98.62 116 GLY A C 1
ATOM 874 O O . GLY A 1 116 ? -2.592 1.329 -9.062 1 98.62 116 GLY A O 1
ATOM 875 N N . ALA A 1 117 ? -1.393 0.603 -10.695 1 98 117 ALA A N 1
ATOM 876 C CA . ALA A 1 117 ? -1.539 1.792 -11.531 1 98 117 ALA A CA 1
ATOM 877 C C . ALA A 1 117 ? -1.283 1.466 -13 1 98 117 ALA A C 1
ATOM 879 O O . ALA A 1 117 ? -0.595 0.493 -13.32 1 98 117 ALA A O 1
ATOM 880 N N . PRO A 1 118 ? -2.055 2.268 -14.023 1 86.06 118 PRO A N 1
ATOM 881 C CA . PRO A 1 118 ? -1.823 2.148 -15.461 1 86.06 118 PRO A CA 1
ATOM 882 C C . PRO A 1 118 ? -0.527 2.822 -15.914 1 86.06 118 PRO A C 1
ATOM 884 O O . PRO A 1 118 ? -0.045 3.742 -15.242 1 86.06 118 PRO A O 1
ATOM 887 N N . MET B 1 1 ? 8.562 -14.531 -17.484 1 89.81 1 MET B N 1
ATOM 888 C CA . MET B 1 1 ? 7.559 -13.867 -16.656 1 89.81 1 MET B CA 1
ATOM 889 C C . MET B 1 1 ? 8.094 -12.555 -16.109 1 89.81 1 MET B C 1
ATOM 891 O O . MET B 1 1 ? 9.297 -12.414 -15.867 1 89.81 1 MET B O 1
ATOM 895 N N . ASP B 1 2 ? 7.293 -11.492 -16.094 1 95.69 2 ASP B N 1
ATOM 896 C CA . ASP B 1 2 ? 7.684 -10.148 -15.703 1 95.69 2 ASP B CA 1
ATOM 897 C C . ASP B 1 2 ? 7.285 -9.859 -14.258 1 95.69 2 ASP B C 1
ATOM 899 O O . ASP B 1 2 ? 6.141 -9.5 -13.977 1 95.69 2 ASP B O 1
ATOM 903 N N . PHE B 1 3 ? 8.297 -10.086 -13.32 1 97.94 3 PHE B N 1
ATOM 904 C CA . PHE B 1 3 ? 8.086 -9.758 -11.914 1 97.94 3 PHE B CA 1
ATOM 905 C C . PHE B 1 3 ? 9.422 -9.539 -11.211 1 97.94 3 PHE B C 1
ATOM 907 O O . PHE B 1 3 ? 10.469 -9.945 -11.711 1 97.94 3 PHE B O 1
ATOM 914 N N . SER B 1 4 ? 9.422 -8.898 -10.141 1 98.62 4 SER B N 1
ATOM 915 C CA . SER B 1 4 ? 10.562 -8.664 -9.258 1 98.62 4 SER B CA 1
ATOM 916 C C . SER B 1 4 ? 10.156 -8.773 -7.789 1 98.62 4 SER B C 1
ATOM 918 O O . SER B 1 4 ? 8.984 -8.617 -7.449 1 98.62 4 SER B O 1
ATOM 920 N N . VAL B 1 5 ? 11.109 -9.086 -6.934 1 98.81 5 VAL B N 1
ATOM 921 C CA . VAL B 1 5 ? 10.867 -9.203 -5.5 1 98.81 5 VAL B CA 1
ATOM 922 C C . VAL B 1 5 ? 11.891 -8.375 -4.734 1 98.81 5 VAL B C 1
ATOM 924 O O . VAL B 1 5 ? 13.039 -8.227 -5.168 1 98.81 5 VAL B O 1
ATOM 927 N N . ALA B 1 6 ? 11.492 -7.895 -3.672 1 98.88 6 ALA B N 1
ATOM 928 C CA . ALA B 1 6 ? 12.367 -7.168 -2.758 1 98.88 6 ALA B CA 1
ATOM 929 C C . ALA B 1 6 ? 11.906 -7.328 -1.312 1 98.88 6 ALA B C 1
ATOM 931 O O . ALA B 1 6 ? 10.758 -7.695 -1.057 1 98.88 6 ALA B O 1
ATOM 932 N N . THR B 1 7 ? 12.805 -7.09 -0.372 1 98.88 7 THR B N 1
ATOM 933 C CA . THR B 1 7 ? 12.508 -7.207 1.053 1 98.88 7 THR B CA 1
ATOM 934 C C . THR B 1 7 ? 13.125 -6.047 1.829 1 98.88 7 THR B C 1
ATOM 936 O O . THR B 1 7 ? 14.188 -5.539 1.457 1 98.88 7 THR B O 1
ATOM 939 N N . THR B 1 8 ? 12.477 -5.719 2.873 1 98.81 8 THR B N 1
ATOM 940 C CA . THR B 1 8 ? 13 -4.66 3.727 1 98.81 8 THR B CA 1
ATOM 941 C C . THR B 1 8 ? 14.383 -5.035 4.254 1 98.81 8 THR B C 1
ATOM 943 O O . THR B 1 8 ? 15.203 -4.16 4.551 1 98.81 8 THR B O 1
ATOM 946 N N . ASP B 1 9 ? 14.672 -6.289 4.27 1 98.31 9 ASP B N 1
ATOM 947 C CA . ASP B 1 9 ? 15.969 -6.742 4.777 1 98.31 9 ASP B CA 1
ATOM 948 C C . ASP B 1 9 ? 17.109 -6.281 3.867 1 98.31 9 ASP B C 1
ATOM 950 O O . ASP B 1 9 ? 18.25 -6.207 4.301 1 98.31 9 ASP B O 1
ATOM 954 N N . ASP B 1 10 ? 16.797 -6.008 2.607 1 98.25 10 ASP B N 1
ATOM 955 C CA . ASP B 1 10 ? 17.828 -5.668 1.635 1 98.25 10 ASP B CA 1
ATOM 956 C C . ASP B 1 10 ? 17.703 -4.215 1.188 1 98.25 10 ASP B C 1
ATOM 958 O O . ASP B 1 10 ? 18.312 -3.811 0.198 1 98.25 10 ASP B O 1
ATOM 962 N N . ILE B 1 11 ? 16.797 -3.463 1.743 1 98.69 11 ILE B N 1
ATOM 963 C CA . ILE B 1 11 ? 16.594 -2.051 1.442 1 98.69 11 ILE B CA 1
ATOM 964 C C . ILE B 1 11 ? 16.969 -1.206 2.658 1 98.69 11 ILE B C 1
ATOM 966 O O . ILE B 1 11 ? 16.469 -1.441 3.762 1 98.69 11 ILE B O 1
ATOM 970 N N . ASP B 1 12 ? 17.797 -0.196 2.455 1 98 12 ASP B N 1
ATOM 971 C CA . ASP B 1 12 ? 18.125 0.693 3.561 1 98 12 ASP B CA 1
ATOM 972 C C . ASP B 1 12 ? 16.938 1.572 3.945 1 98 12 ASP B C 1
ATOM 974 O O . ASP B 1 12 ? 16.328 2.209 3.084 1 98 12 ASP B O 1
ATOM 978 N N . SER B 1 13 ? 16.656 1.563 5.246 1 98.06 13 SER B N 1
ATOM 979 C CA . SER B 1 13 ? 15.656 2.494 5.75 1 98.06 13 SER B CA 1
ATOM 980 C C . SER B 1 13 ? 16.141 3.936 5.656 1 98.06 13 SER B C 1
ATOM 982 O O . SER B 1 13 ? 17.297 4.227 5.941 1 98.06 13 SER B O 1
ATOM 984 N N . VAL B 1 14 ? 15.203 4.867 5.348 1 97.19 14 VAL B N 1
ATOM 985 C CA . VAL B 1 14 ? 15.562 6.281 5.289 1 97.19 14 VAL B CA 1
ATOM 986 C C . VAL B 1 14 ? 15.211 6.957 6.609 1 97.19 14 VAL B C 1
ATOM 988 O O . VAL B 1 14 ? 15.484 8.148 6.801 1 97.19 14 VAL B O 1
ATOM 991 N N . VAL B 1 15 ? 14.461 6.32 7.465 1 96 15 VAL B N 1
ATOM 992 C CA . VAL B 1 15 ? 14.18 6.734 8.836 1 96 15 VAL B CA 1
ATOM 993 C C . VAL B 1 15 ? 15.125 6.016 9.797 1 96 15 VAL B C 1
ATOM 995 O O . VAL B 1 15 ? 15.305 4.797 9.703 1 96 15 VAL B O 1
ATOM 998 N N . PRO B 1 16 ? 15.734 6.73 10.68 1 95.5 16 PRO B N 1
ATOM 999 C CA . PRO B 1 16 ? 16.609 6.078 11.656 1 95.5 16 PRO B CA 1
ATOM 1000 C C . PRO B 1 16 ? 15.875 5.051 12.516 1 95.5 16 PRO B C 1
ATOM 1002 O O . PRO B 1 16 ? 14.711 5.254 12.859 1 95.5 16 PRO B O 1
ATOM 1005 N N . ASP B 1 17 ? 16.625 3.982 12.891 1 94.94 17 ASP B N 1
ATOM 1006 C CA . ASP B 1 17 ? 16.047 2.848 13.609 1 94.94 17 ASP B CA 1
ATOM 1007 C C . ASP B 1 17 ? 15.359 3.301 14.891 1 94.94 17 ASP B C 1
ATOM 1009 O O . ASP B 1 17 ? 14.344 2.732 15.289 1 94.94 17 ASP B O 1
ATOM 1013 N N . GLU B 1 18 ? 15.93 4.324 15.539 1 95.62 18 GLU B N 1
ATOM 1014 C CA . GLU B 1 18 ? 15.375 4.789 16.812 1 95.62 18 GLU B CA 1
ATOM 1015 C C . GLU B 1 18 ? 13.969 5.348 16.625 1 95.62 18 GLU B C 1
ATOM 1017 O O . GLU B 1 18 ? 13.172 5.367 17.562 1 95.62 18 GLU B O 1
ATOM 1022 N N . TYR B 1 19 ? 13.656 5.723 15.367 1 96.94 19 TYR B N 1
ATOM 1023 C CA . TYR B 1 19 ? 12.359 6.336 15.109 1 96.94 19 TYR B CA 1
ATOM 1024 C C . TYR B 1 19 ? 11.477 5.422 14.266 1 96.94 19 TYR B C 1
ATOM 1026 O O . TYR B 1 19 ? 10.391 5.816 13.844 1 96.94 19 TYR B O 1
ATOM 1034 N N . GLY B 1 20 ? 11.906 4.215 13.961 1 97.25 20 GLY B N 1
ATOM 1035 C CA . GLY B 1 20 ? 11.18 3.264 13.133 1 97.25 20 GLY B CA 1
ATOM 1036 C C . GLY B 1 20 ? 11.914 2.904 11.859 1 97.25 20 GLY B C 1
ATOM 1037 O O . GLY B 1 20 ? 13.086 2.516 11.898 1 97.25 20 GLY B O 1
ATOM 1038 N N . GLY B 1 21 ? 11.297 2.961 10.758 1 98.12 21 GLY B N 1
ATOM 1039 C CA . GLY B 1 21 ? 11.859 2.664 9.453 1 98.12 21 GLY B CA 1
ATOM 1040 C C . GLY B 1 21 ? 10.945 3.061 8.305 1 98.12 21 GLY B C 1
ATOM 1041 O O . GLY B 1 21 ? 9.727 3.146 8.477 1 98.12 21 GLY B O 1
ATOM 1042 N N . MET B 1 22 ? 11.617 3.344 7.219 1 98.56 22 MET B N 1
ATOM 1043 C CA . MET B 1 22 ? 10.906 3.561 5.965 1 98.56 22 MET B CA 1
ATOM 1044 C C . MET B 1 22 ? 11.664 2.939 4.797 1 98.56 22 MET B C 1
ATOM 1046 O O . MET B 1 22 ? 12.852 3.205 4.609 1 98.56 22 MET B O 1
ATOM 1050 N N . TRP B 1 23 ? 11.047 2.15 4.023 1 98.88 23 TRP B N 1
ATOM 1051 C CA . TRP B 1 23 ? 11.641 1.421 2.908 1 98.88 23 TRP B CA 1
ATOM 1052 C C . TRP B 1 23 ? 10.906 1.715 1.607 1 98.88 23 TRP B C 1
ATOM 1054 O O . TRP B 1 23 ? 9.703 1.468 1.5 1 98.88 23 TRP B O 1
ATOM 1064 N N . PHE B 1 24 ? 11.633 2.229 0.654 1 98.88 24 PHE B N 1
ATOM 1065 C CA . PHE B 1 24 ? 11.102 2.521 -0.672 1 98.88 24 PHE B CA 1
ATOM 1066 C C . PHE B 1 24 ? 11.305 1.335 -1.608 1 98.88 24 PHE B C 1
ATOM 1068 O O . PHE B 1 24 ? 12.438 0.933 -1.875 1 98.88 24 PHE B O 1
ATOM 1075 N N . PHE B 1 25 ? 10.211 0.884 -2.191 1 98.88 25 PHE B N 1
ATOM 1076 C CA . PHE B 1 25 ? 10.32 -0.348 -2.963 1 98.88 25 PHE B CA 1
ATOM 1077 C C . PHE B 1 25 ? 10.406 -0.048 -4.453 1 98.88 25 PHE B C 1
ATOM 1079 O O . PHE B 1 25 ? 10.727 -0.93 -5.254 1 98.88 25 PHE B O 1
ATOM 1086 N N . ARG B 1 26 ? 10.164 1.18 -4.898 1 98.75 26 ARG B N 1
ATOM 1087 C CA . ARG B 1 26 ? 10.016 1.464 -6.324 1 98.75 26 ARG B CA 1
ATOM 1088 C C . ARG B 1 26 ? 11.242 1.007 -7.105 1 98.75 26 ARG B C 1
ATOM 1090 O O . ARG B 1 26 ? 11.117 0.286 -8.094 1 98.75 26 ARG B O 1
ATOM 1097 N N . GLU B 1 27 ? 12.383 1.416 -6.699 1 98.69 27 GLU B N 1
ATOM 1098 C CA . GLU B 1 27 ? 13.594 1.106 -7.453 1 98.69 27 GLU B CA 1
ATOM 1099 C C . GLU B 1 27 ? 13.961 -0.37 -7.324 1 98.69 27 GLU B C 1
ATOM 1101 O O . GLU B 1 27 ? 14.18 -1.05 -8.328 1 98.69 27 GLU B O 1
ATOM 1106 N N . PRO B 1 28 ? 13.977 -0.901 -6.094 1 98.88 28 PRO B N 1
ATOM 1107 C CA . PRO B 1 28 ? 14.328 -2.318 -5.977 1 98.88 28 PRO B CA 1
ATOM 1108 C C . PRO B 1 28 ? 13.391 -3.227 -6.773 1 98.88 28 PRO B C 1
ATOM 1110 O O . PRO B 1 28 ? 13.797 -4.305 -7.211 1 98.88 28 PRO B O 1
ATOM 1113 N N . LEU B 1 29 ? 12.195 -2.795 -6.996 1 98.81 29 LEU B N 1
ATOM 1114 C CA . LEU B 1 29 ? 11.219 -3.627 -7.695 1 98.81 29 LEU B CA 1
ATOM 1115 C C . LEU B 1 29 ? 11.164 -3.27 -9.18 1 98.81 29 LEU B C 1
ATOM 1117 O O . LEU B 1 29 ? 10.461 -3.918 -9.953 1 98.81 29 LEU B O 1
ATOM 1121 N N . ASP B 1 30 ? 11.828 -2.221 -9.523 1 98.38 30 ASP B N 1
ATOM 1122 C CA . ASP B 1 30 ? 11.82 -1.727 -10.898 1 98.38 30 ASP B CA 1
ATOM 1123 C C . ASP B 1 30 ? 10.406 -1.362 -11.344 1 98.38 30 ASP B C 1
ATOM 1125 O O . ASP B 1 30 ? 9.961 -1.778 -12.414 1 98.38 30 ASP B O 1
ATOM 1129 N N . CYS B 1 31 ? 9.703 -0.689 -10.484 1 98.31 31 CYS B N 1
ATOM 1130 C CA . CYS B 1 31 ? 8.352 -0.26 -10.812 1 98.31 31 CYS B CA 1
ATOM 1131 C C . CYS B 1 31 ? 8.367 0.827 -11.883 1 98.31 31 CYS B C 1
ATOM 1133 O O . CYS B 1 31 ? 9.219 1.716 -11.859 1 98.31 31 CYS B O 1
ATOM 1135 N N . ALA B 1 32 ? 7.391 0.769 -12.719 1 97.44 32 ALA B N 1
ATOM 1136 C CA . ALA B 1 32 ? 7.281 1.765 -13.781 1 97.44 32 ALA B CA 1
ATOM 1137 C C . ALA B 1 32 ? 6.129 2.729 -13.516 1 97.44 32 ALA B C 1
ATOM 1139 O O . ALA B 1 32 ? 6.242 3.928 -13.789 1 97.44 32 ALA B O 1
ATOM 1140 N N . ALA B 1 33 ? 5.035 2.297 -12.953 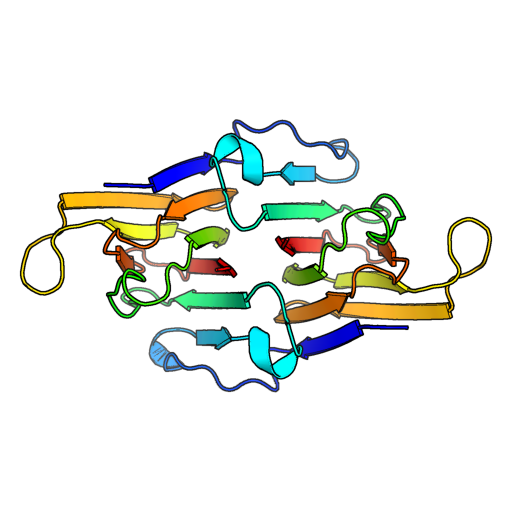1 97.81 33 ALA B N 1
ATOM 1141 C CA . ALA B 1 33 ? 3.791 3.061 -12.977 1 97.81 33 ALA B CA 1
ATOM 1142 C C . ALA B 1 33 ? 3.471 3.625 -11.594 1 97.81 33 ALA B C 1
ATOM 1144 O O . ALA B 1 33 ? 2.635 4.523 -11.461 1 97.81 33 ALA B O 1
ATOM 1145 N N . LEU B 1 34 ? 4.117 3.084 -10.547 1 98.56 34 LEU B N 1
ATOM 1146 C CA . LEU B 1 34 ? 3.803 3.527 -9.195 1 98.56 34 LEU B CA 1
ATOM 1147 C C . LEU B 1 34 ? 4.969 3.268 -8.25 1 98.56 34 LEU B C 1
ATOM 1149 O O . LEU B 1 34 ? 5.953 2.629 -8.633 1 98.56 34 LEU B O 1
ATOM 1153 N N . GLY B 1 35 ? 4.922 3.84 -7.148 1 98.44 35 GLY B N 1
ATOM 1154 C CA . GLY B 1 35 ? 5.766 3.479 -6.02 1 98.44 35 GLY B CA 1
ATOM 1155 C C . GLY B 1 35 ? 4.977 3.02 -4.809 1 98.44 35 GLY B C 1
ATOM 1156 O O . GLY B 1 35 ? 3.812 3.395 -4.641 1 98.44 35 GLY B O 1
ATOM 1157 N N . ILE B 1 36 ? 5.605 2.168 -3.994 1 98.88 36 ILE B N 1
ATOM 1158 C CA . ILE B 1 36 ? 5.035 1.746 -2.721 1 98.88 36 ILE B CA 1
ATOM 1159 C C . ILE B 1 36 ? 6.129 1.717 -1.651 1 98.88 36 ILE B C 1
ATOM 1161 O O . ILE B 1 36 ? 7.281 1.396 -1.942 1 98.88 36 ILE B O 1
ATOM 1165 N N . SER B 1 37 ? 5.789 2.1 -0.454 1 98.88 37 SER B N 1
ATOM 1166 C CA . SER B 1 37 ? 6.715 2.125 0.672 1 98.88 37 SER B CA 1
ATOM 1167 C C . SER B 1 37 ? 6.059 1.591 1.941 1 98.88 37 SER B C 1
ATOM 1169 O O . SER B 1 37 ? 4.84 1.676 2.098 1 98.88 37 SER B O 1
ATOM 1171 N N . LEU B 1 38 ? 6.832 1.015 2.775 1 98.94 38 LEU B N 1
ATOM 1172 C CA . LEU B 1 38 ? 6.453 0.672 4.141 1 98.94 38 LEU B CA 1
ATOM 1173 C C . LEU B 1 38 ? 7.055 1.658 5.137 1 98.94 38 LEU B C 1
ATOM 1175 O O . LEU B 1 38 ? 8.258 1.916 5.109 1 98.94 38 LEU B O 1
ATOM 1179 N N . LEU B 1 39 ? 6.227 2.275 5.906 1 98.88 39 LEU B N 1
ATOM 1180 C CA . LEU B 1 39 ? 6.633 3.211 6.949 1 98.88 39 LEU B CA 1
ATOM 1181 C C . LEU B 1 39 ? 6.281 2.67 8.336 1 98.88 39 LEU B C 1
ATOM 1183 O O . LEU B 1 39 ? 5.148 2.24 8.57 1 98.88 39 LEU B O 1
ATOM 1187 N N . GLU B 1 40 ? 7.168 2.582 9.164 1 98.75 40 GLU B N 1
ATOM 1188 C CA . GLU B 1 40 ? 6.996 2.312 10.586 1 98.75 40 GLU B CA 1
ATOM 1189 C C . GLU B 1 40 ? 7.5 3.479 11.438 1 98.75 40 GLU B C 1
ATOM 1191 O O . GLU B 1 40 ? 8.641 3.92 11.281 1 98.75 40 GLU B O 1
ATOM 1196 N N . LEU B 1 41 ? 6.707 3.979 12.305 1 98.75 41 LEU B N 1
ATOM 1197 C CA . LEU B 1 41 ? 7.109 5.062 13.195 1 98.75 41 LEU B CA 1
ATOM 1198 C C . LEU B 1 41 ? 6.953 4.652 14.656 1 98.75 41 LEU B C 1
ATOM 1200 O O . LEU B 1 41 ? 5.875 4.223 15.07 1 98.75 41 LEU B O 1
ATOM 1204 N N . GLU B 1 42 ? 8.023 4.82 15.383 1 98.62 42 GLU B N 1
ATOM 1205 C CA . GLU B 1 42 ? 7.941 4.719 16.844 1 98.62 42 GLU B CA 1
ATOM 1206 C C . GLU B 1 42 ? 7.215 5.922 17.438 1 98.62 42 GLU B C 1
ATOM 1208 O O . GLU B 1 42 ? 7.023 6.934 16.75 1 98.62 42 GLU B O 1
ATOM 1213 N N . PRO B 1 43 ? 6.777 5.703 18.703 1 98.19 43 PRO B N 1
ATOM 1214 C CA . PRO B 1 43 ? 6.23 6.895 19.359 1 98.19 43 PRO B CA 1
ATOM 1215 C C . PRO B 1 43 ? 7.145 8.109 19.219 1 98.19 43 PRO B C 1
ATOM 1217 O O . PRO B 1 43 ? 8.367 7.988 19.344 1 98.19 43 PRO B O 1
ATOM 1220 N N . GLU B 1 44 ? 6.586 9.211 18.812 1 94.81 44 GLU B N 1
ATOM 1221 C CA . GLU B 1 44 ? 7.242 10.508 18.625 1 94.81 44 GLU B CA 1
ATOM 1222 C C . GLU B 1 44 ? 7.957 10.57 17.281 1 94.81 44 GLU B C 1
ATOM 1224 O O . GLU B 1 44 ? 8.523 11.602 16.922 1 94.81 44 GLU B O 1
ATOM 1229 N N . GLY B 1 45 ? 7.945 9.453 16.562 1 96.38 45 GLY B N 1
ATOM 1230 C CA . GLY B 1 45 ? 8.484 9.492 15.203 1 96.38 45 GLY B CA 1
ATOM 1231 C C . GLY B 1 45 ? 7.684 10.391 14.273 1 96.38 45 GLY B C 1
ATOM 1232 O O . GLY B 1 45 ? 6.477 10.57 14.461 1 96.38 45 GLY B O 1
ATOM 1233 N N . ARG B 1 46 ? 8.391 10.984 13.297 1 94.81 46 ARG B N 1
ATOM 1234 C CA . ARG B 1 46 ? 7.762 11.859 12.312 1 94.81 46 ARG B CA 1
ATOM 1235 C C . ARG B 1 46 ? 8.328 11.617 10.922 1 94.81 46 ARG B C 1
ATOM 1237 O O . ARG B 1 46 ? 9.477 11.195 10.773 1 94.81 46 ARG B O 1
ATOM 1244 N N . GLY B 1 47 ? 7.438 11.922 9.953 1 92.88 47 GLY B N 1
ATOM 1245 C CA . GLY B 1 47 ? 7.918 11.984 8.578 1 92.88 47 GLY B CA 1
ATOM 1246 C C . GLY B 1 47 ? 8.281 13.391 8.141 1 92.88 47 GLY B C 1
ATOM 1247 O O . GLY B 1 47 ? 7.996 14.359 8.844 1 92.88 47 GLY B O 1
ATOM 1248 N N . LYS B 1 48 ? 8.922 13.477 7.012 1 90.94 48 LYS B N 1
ATOM 1249 C CA . LYS B 1 48 ? 9.297 14.781 6.457 1 90.94 48 LYS B CA 1
ATOM 1250 C C . LYS B 1 48 ? 8.078 15.5 5.887 1 90.94 48 LYS B C 1
ATOM 1252 O O . LYS B 1 48 ? 7.41 14.984 4.988 1 90.94 48 LYS B O 1
ATOM 1257 N N . PRO B 1 49 ? 7.812 16.609 6.422 1 93.94 49 PRO B N 1
ATOM 1258 C CA . PRO B 1 49 ? 6.73 17.391 5.805 1 93.94 49 PRO B CA 1
ATOM 1259 C C . PRO B 1 49 ? 7.016 17.75 4.348 1 93.94 49 PRO B C 1
ATOM 1261 O O . PRO B 1 49 ? 8.164 18.016 3.99 1 93.94 49 PRO B O 1
ATOM 1264 N N . HIS B 1 50 ? 6 17.688 3.512 1 94.5 50 HIS B N 1
ATOM 1265 C CA . HIS B 1 50 ? 6.23 17.984 2.102 1 94.5 50 HIS B CA 1
ATOM 1266 C C . HIS B 1 50 ? 4.922 17.969 1.318 1 94.5 50 HIS B C 1
ATOM 1268 O O . HIS B 1 50 ? 3.855 17.719 1.885 1 94.5 50 HIS B O 1
ATOM 1274 N N . ASP B 1 51 ? 4.961 18.391 0.11 1 94.25 51 ASP B N 1
ATOM 1275 C CA . ASP B 1 51 ? 3.926 18.156 -0.896 1 94.25 51 ASP B CA 1
ATOM 1276 C C . ASP B 1 51 ? 4.527 17.609 -2.186 1 94.25 51 ASP B C 1
ATOM 1278 O O . ASP B 1 51 ? 5.719 17.297 -2.238 1 94.25 51 ASP B O 1
ATOM 1282 N N . HIS B 1 52 ? 3.639 17.359 -3.1 1 96.19 52 HIS B N 1
ATOM 1283 C CA . HIS B 1 52 ? 4.074 16.859 -4.398 1 96.19 52 HIS B CA 1
ATOM 1284 C C . HIS B 1 52 ? 3.623 17.781 -5.527 1 96.19 52 HIS B C 1
ATOM 1286 O O . HIS B 1 52 ? 3.244 17.312 -6.602 1 96.19 52 HIS B O 1
ATOM 1292 N N . ALA B 1 53 ? 3.6 18.984 -5.215 1 94.56 53 ALA B N 1
ATOM 1293 C CA . ALA B 1 53 ? 3.16 19.953 -6.215 1 94.56 53 ALA B CA 1
ATOM 1294 C C . ALA B 1 53 ? 4.059 19.922 -7.449 1 94.56 53 ALA B C 1
ATOM 1296 O O . ALA B 1 53 ? 3.584 20.094 -8.578 1 94.56 53 ALA B O 1
ATOM 1297 N N . ASP B 1 54 ? 5.316 19.688 -7.344 1 95.5 54 ASP B N 1
ATOM 1298 C CA . ASP B 1 54 ? 6.293 19.766 -8.422 1 95.5 54 ASP B CA 1
ATOM 1299 C C . ASP B 1 54 ? 6.219 18.531 -9.328 1 95.5 54 ASP B C 1
ATOM 1301 O O . ASP B 1 54 ? 6.48 18.625 -10.523 1 95.5 54 ASP B O 1
ATOM 1305 N N . ASP B 1 55 ? 5.852 17.391 -8.766 1 95.88 55 ASP B N 1
ATOM 1306 C CA . ASP B 1 55 ? 5.902 16.172 -9.578 1 95.88 55 ASP B CA 1
ATOM 1307 C C . ASP B 1 55 ? 4.5 15.625 -9.836 1 95.88 55 ASP B C 1
ATOM 1309 O O . ASP B 1 55 ? 4.332 14.648 -10.57 1 95.88 55 ASP B O 1
ATOM 1313 N N . GLY B 1 56 ? 3.514 16.234 -9.227 1 96.88 56 GLY B N 1
ATOM 1314 C CA . GLY B 1 56 ? 2.127 15.898 -9.508 1 96.88 56 GLY B CA 1
ATOM 1315 C C . GLY B 1 56 ? 1.696 14.57 -8.906 1 96.88 56 GLY B C 1
ATOM 1316 O O . GLY B 1 56 ? 0.658 14.023 -9.281 1 96.88 56 GLY B O 1
ATOM 1317 N N . GLN B 1 57 ? 2.439 14.102 -7.973 1 97.5 57 GLN B N 1
ATOM 1318 C CA . GLN B 1 57 ? 2.182 12.766 -7.445 1 97.5 57 GLN B CA 1
ATOM 1319 C C . GLN B 1 57 ? 1 12.773 -6.48 1 97.5 57 GLN B C 1
ATOM 1321 O O . GLN B 1 57 ? 0.955 13.586 -5.551 1 97.5 57 GLN B O 1
ATOM 1326 N N . GLU B 1 58 ? 0.046 11.891 -6.809 1 98.31 58 GLU B N 1
ATOM 1327 C CA . GLU B 1 58 ? -0.992 11.492 -5.863 1 98.31 58 GLU B CA 1
ATOM 1328 C C . GLU B 1 58 ? -0.487 10.414 -4.91 1 98.31 58 GLU B C 1
ATOM 1330 O O . GLU B 1 58 ? 0.209 9.484 -5.328 1 98.31 58 GLU B O 1
ATOM 1335 N N . GLU B 1 59 ? -0.857 10.555 -3.627 1 98.69 59 GLU B N 1
ATOM 1336 C CA . GLU B 1 59 ? -0.416 9.539 -2.682 1 98.69 59 GLU B CA 1
ATOM 1337 C C . GLU B 1 59 ? -1.583 9.016 -1.85 1 98.69 59 GLU B C 1
ATOM 1339 O O . GLU B 1 59 ? -2.512 9.758 -1.535 1 98.69 59 GLU B O 1
ATOM 1344 N N . VAL B 1 60 ? -1.55 7.777 -1.5 1 98.94 60 VAL B N 1
ATOM 1345 C CA . VAL B 1 60 ? -2.471 7.152 -0.554 1 98.94 60 VAL B CA 1
ATOM 1346 C C . VAL B 1 60 ? -1.69 6.598 0.635 1 98.94 60 VAL B C 1
ATOM 1348 O O . VAL B 1 60 ? -0.664 5.938 0.458 1 98.94 60 VAL B O 1
ATOM 1351 N N . TYR B 1 61 ? -2.104 6.918 1.86 1 98.94 61 TYR B N 1
ATOM 1352 C CA . TYR B 1 61 ? -1.604 6.391 3.127 1 98.94 61 TYR B CA 1
ATOM 1353 C C . TYR B 1 61 ? -2.588 5.398 3.73 1 98.94 61 TYR B C 1
ATOM 1355 O O . TYR B 1 61 ? -3.73 5.75 4.031 1 98.94 61 TYR B O 1
ATOM 1363 N N . LEU B 1 62 ? -2.246 4.156 3.889 1 99 62 LEU B N 1
ATOM 136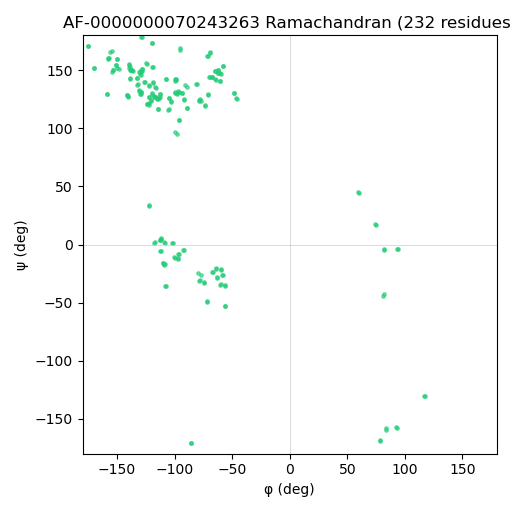4 C CA . LEU B 1 62 ? -3.084 3.135 4.508 1 99 62 LEU B CA 1
ATOM 1365 C C . LEU B 1 62 ? -2.469 2.643 5.812 1 99 62 LEU B C 1
ATOM 1367 O O . LEU B 1 62 ? -1.396 2.033 5.805 1 99 62 LEU B O 1
ATOM 1371 N N . VAL B 1 63 ? -3.156 2.865 6.895 1 99 63 VAL B N 1
ATOM 1372 C CA . VAL B 1 63 ? -2.676 2.385 8.188 1 99 63 VAL B CA 1
ATOM 1373 C C . VAL B 1 63 ? -2.986 0.896 8.328 1 99 63 VAL B C 1
ATOM 1375 O O . VAL B 1 63 ? -4.148 0.491 8.273 1 99 63 VAL B O 1
ATOM 1378 N N . VAL B 1 64 ? -1.921 0.142 8.578 1 98.94 64 VAL B N 1
ATOM 1379 C CA . VAL B 1 64 ? -2.129 -1.301 8.648 1 98.94 64 VAL B CA 1
ATOM 1380 C C . VAL B 1 64 ? -1.96 -1.773 10.094 1 98.94 64 VAL B C 1
ATOM 1382 O O . VAL B 1 64 ? -2.361 -2.887 10.438 1 98.94 64 VAL B O 1
ATOM 1385 N N . ASP B 1 65 ? -1.4 -1.005 10.891 1 98.75 65 ASP B N 1
ATOM 1386 C CA . ASP B 1 65 ? -1.297 -1.271 12.32 1 98.75 65 ASP B CA 1
ATOM 1387 C C . ASP B 1 65 ? -1.05 0.017 13.102 1 98.75 65 ASP B C 1
ATOM 1389 O O . ASP B 1 65 ? -0.131 0.776 12.789 1 98.75 65 ASP B O 1
ATO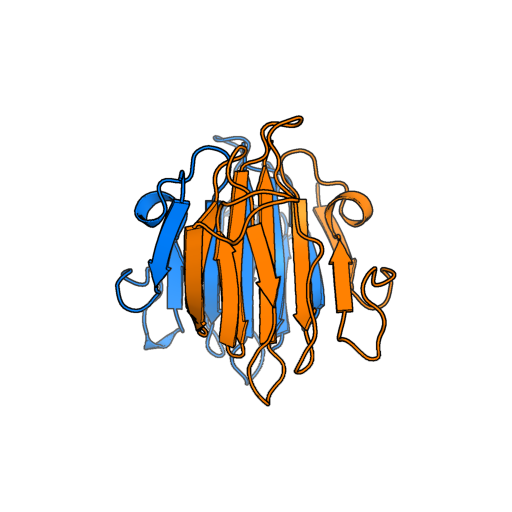M 1393 N N . GLY B 1 66 ? -1.875 0.258 14.164 1 98.62 66 GLY B N 1
ATOM 1394 C CA . GLY B 1 66 ? -1.642 1.388 15.047 1 98.62 66 GLY B CA 1
ATOM 1395 C C . GLY B 1 66 ? -2.406 2.633 14.641 1 98.62 66 GLY B C 1
ATOM 1396 O O . GLY B 1 66 ? -3.512 2.541 14.109 1 98.62 66 GLY B O 1
ATOM 1397 N N . GLU B 1 67 ? -1.883 3.775 15.109 1 98.69 67 GLU B N 1
ATOM 1398 C CA . GLU B 1 67 ? -2.525 5.07 14.898 1 98.69 67 GLU B CA 1
ATOM 1399 C C . GLU B 1 67 ? -1.542 6.086 14.328 1 98.69 67 GLU B C 1
ATOM 1401 O O . GLU B 1 67 ? -0.426 6.23 14.836 1 98.69 67 GLU B O 1
ATOM 1406 N N . LEU B 1 68 ? -1.965 6.75 13.289 1 98.81 68 LEU B N 1
ATOM 1407 C CA . LEU B 1 68 ? -1.155 7.762 12.625 1 98.81 68 LEU B CA 1
ATOM 1408 C C . LEU B 1 68 ? -1.811 9.133 12.719 1 98.81 68 LEU B C 1
ATOM 1410 O O . LEU B 1 68 ? -3.021 9.266 12.523 1 98.81 68 LEU B O 1
ATOM 1414 N N . THR B 1 69 ? -1.07 10.094 13.023 1 98.75 69 THR B N 1
ATOM 1415 C CA . THR B 1 69 ? -1.532 11.469 12.891 1 98.75 69 THR B CA 1
ATOM 1416 C C . THR B 1 69 ? -0.998 12.102 11.609 1 98.75 69 THR B C 1
ATOM 1418 O O . THR B 1 69 ? 0.201 12.031 11.328 1 98.75 69 THR B O 1
ATOM 1421 N N . ILE B 1 70 ? -1.887 12.742 10.812 1 98.5 70 ILE B N 1
ATOM 1422 C CA . ILE B 1 70 ? -1.489 13.453 9.602 1 98.5 70 ILE B CA 1
ATOM 1423 C C . ILE B 1 70 ? -1.929 14.914 9.695 1 98.5 70 ILE B C 1
ATOM 1425 O O . ILE B 1 70 ? -3.115 15.203 9.867 1 98.5 70 ILE B O 1
ATOM 1429 N N . ALA B 1 71 ? -1 15.773 9.625 1 97.5 71 ALA B N 1
ATOM 1430 C CA . ALA B 1 71 ? -1.268 17.203 9.484 1 97.5 71 ALA B CA 1
ATOM 1431 C C . ALA B 1 71 ? -1.373 17.609 8.016 1 97.5 71 ALA B C 1
ATOM 1433 O O . ALA B 1 71 ? -0.545 17.203 7.195 1 97.5 71 ALA B O 1
ATOM 1434 N N . LEU B 1 72 ? -2.35 18.406 7.684 1 97.56 72 LEU B N 1
ATOM 1435 C CA . LEU B 1 72 ? -2.615 18.781 6.297 1 97.56 72 LEU B CA 1
ATOM 1436 C C . LEU B 1 72 ? -2.65 20.297 6.133 1 97.56 72 LEU B C 1
ATOM 1438 O O . LEU B 1 72 ? -3.24 21 6.953 1 97.56 72 LEU B O 1
ATOM 1442 N N . GLY B 1 73 ? -2.064 20.672 5.02 1 94.88 73 GLY B N 1
ATOM 1443 C CA . GLY B 1 73 ? -2.072 22.094 4.695 1 94.88 73 GLY B CA 1
ATOM 1444 C C . GLY B 1 73 ? -1.046 22.891 5.477 1 94.88 73 GLY B C 1
ATOM 1445 O O . GLY B 1 73 ? -0.134 22.312 6.078 1 94.88 73 GLY B O 1
ATOM 1446 N N . GLY B 1 74 ? -1.18 24.359 5.398 1 85.81 74 GLY B N 1
ATOM 1447 C CA . GLY B 1 74 ? -0.311 25.281 6.109 1 85.81 74 GLY B CA 1
ATOM 1448 C C . GLY B 1 74 ? 1.015 25.516 5.41 1 85.81 74 GLY B C 1
ATOM 1449 O O . GLY B 1 74 ? 1.417 26.656 5.191 1 85.81 74 GLY B O 1
ATOM 1450 N N . GLY B 1 75 ? 1.654 24.438 4.914 1 81.12 75 GLY B N 1
ATOM 1451 C CA . GLY B 1 75 ? 2.953 24.562 4.273 1 81.12 75 GLY B CA 1
ATOM 1452 C C . GLY B 1 75 ? 4.109 24.578 5.258 1 81.12 75 GLY B C 1
ATOM 1453 O O . GLY B 1 75 ? 3.965 24.125 6.395 1 81.12 75 GLY B O 1
ATOM 1454 N N . ASP B 1 76 ? 5.246 25.078 4.879 1 79.94 76 ASP B N 1
ATOM 1455 C CA . ASP B 1 76 ? 6.473 25.031 5.668 1 79.94 76 ASP B CA 1
ATOM 1456 C C . ASP B 1 76 ? 6.461 26.062 6.781 1 79.94 76 ASP B C 1
ATOM 1458 O O . ASP B 1 76 ? 7.055 25.859 7.844 1 79.94 76 ASP B O 1
ATOM 1462 N N . ASP B 1 77 ? 5.707 27.109 6.551 1 85.81 77 ASP B N 1
ATOM 1463 C CA . ASP B 1 77 ? 5.855 28.25 7.441 1 85.81 77 ASP B CA 1
ATOM 1464 C C . ASP B 1 77 ? 4.566 28.516 8.211 1 85.81 77 ASP B C 1
ATOM 1466 O O . ASP B 1 77 ? 4.426 29.562 8.859 1 85.81 77 ASP B O 1
ATOM 1470 N N . GLU B 1 78 ? 3.625 27.734 8.016 1 90.44 78 GLU B N 1
ATOM 1471 C CA . GLU B 1 78 ? 2.34 27.938 8.68 1 90.44 78 GLU B CA 1
ATOM 1472 C C . GLU B 1 78 ? 1.845 26.656 9.336 1 90.44 78 GLU B C 1
ATOM 1474 O O . GLU B 1 78 ? 2.141 25.547 8.867 1 90.44 78 GLU B O 1
ATOM 1479 N N . PRO B 1 79 ? 1.108 26.891 10.453 1 91.5 79 PRO B N 1
ATOM 1480 C CA . PRO B 1 79 ? 0.493 25.719 11.055 1 91.5 79 PRO B CA 1
ATOM 1481 C C . PRO B 1 79 ? -0.434 24.969 10.102 1 91.5 79 PRO B C 1
ATOM 1483 O O . PRO B 1 79 ? -0.992 25.578 9.18 1 91.5 79 PRO B O 1
ATOM 1486 N N . PRO B 1 80 ? -0.539 23.688 10.414 1 93.81 80 PRO B N 1
ATOM 1487 C CA . PRO B 1 80 ? -1.448 22.953 9.531 1 93.81 80 PRO B CA 1
ATOM 1488 C C . PRO B 1 80 ? -2.885 23.469 9.609 1 93.81 80 PRO B C 1
ATOM 1490 O O . PRO B 1 80 ? -3.322 23.938 10.664 1 93.81 80 PRO B O 1
ATOM 1493 N N . ALA B 1 81 ? -3.473 23.344 8.453 1 95.81 81 ALA B N 1
ATOM 1494 C CA . ALA B 1 81 ? -4.875 23.734 8.391 1 95.81 81 ALA B CA 1
ATOM 1495 C C . ALA B 1 81 ? -5.77 22.703 9.07 1 95.81 81 ALA B C 1
ATOM 1497 O O . ALA B 1 81 ? -6.828 23.047 9.609 1 95.81 81 ALA B O 1
ATOM 1498 N N . GLU B 1 82 ? -5.406 21.453 9.023 1 96.31 82 GLU B N 1
ATOM 1499 C CA . GLU B 1 82 ? -6.18 20.359 9.578 1 96.31 82 GLU B CA 1
ATOM 1500 C C . GLU B 1 82 ? -5.27 19.219 10.047 1 96.31 82 GLU B C 1
ATOM 1502 O O . GLU B 1 82 ? -4.164 19.062 9.531 1 96.31 82 GLU B O 1
ATOM 1507 N N . GLU B 1 83 ? -5.777 18.516 11.039 1 96.62 83 GLU B N 1
ATOM 1508 C CA . GLU B 1 83 ? -5.105 17.297 11.508 1 96.62 83 GLU B CA 1
ATOM 1509 C C . GLU B 1 83 ? -6.09 16.141 11.648 1 96.62 83 GLU B C 1
ATOM 1511 O O . GLU B 1 83 ? -7.207 16.328 12.141 1 96.62 83 GLU B O 1
ATOM 1516 N N . ARG B 1 84 ? -5.637 15.023 11.227 1 97.75 84 ARG B N 1
ATOM 1517 C CA . ARG B 1 84 ? -6.465 13.82 11.312 1 97.75 84 ARG B CA 1
ATOM 1518 C C . ARG B 1 84 ? -5.676 12.656 11.898 1 97.75 84 ARG B C 1
ATOM 1520 O O . ARG B 1 84 ? -4.473 12.531 11.656 1 97.75 84 ARG B O 1
ATOM 1527 N N . THR B 1 85 ? -6.41 11.883 12.68 1 98.56 85 THR B N 1
ATOM 1528 C CA . THR B 1 85 ? -5.852 10.617 13.133 1 98.56 85 THR B CA 1
ATOM 1529 C C . THR B 1 85 ? -6.477 9.445 12.383 1 98.56 85 THR B C 1
ATOM 1531 O O . THR B 1 85 ? -7.703 9.336 12.305 1 98.56 85 THR B O 1
ATOM 1534 N N . LEU B 1 86 ? -5.652 8.656 11.82 1 98.81 86 LEU B N 1
ATOM 1535 C CA . LEU B 1 86 ? -6.074 7.438 11.133 1 98.81 86 LEU B CA 1
ATOM 1536 C C . LEU B 1 86 ? -5.691 6.203 11.945 1 98.81 86 LEU B C 1
ATOM 1538 O O . LEU B 1 86 ? -4.621 6.164 12.555 1 98.81 86 LEU B O 1
ATOM 1542 N N . THR B 1 87 ? -6.586 5.219 11.922 1 98.75 87 THR B N 1
ATOM 1543 C CA . THR B 1 87 ? -6.301 3.965 12.617 1 98.75 87 THR B CA 1
ATOM 1544 C C . THR B 1 87 ? -6.301 2.795 11.641 1 98.75 87 THR B C 1
ATOM 1546 O O . THR B 1 87 ? -6.598 2.969 10.453 1 98.75 87 THR B O 1
ATOM 1549 N N . THR B 1 88 ? -5.914 1.657 12.172 1 98.81 88 THR B N 1
ATOM 1550 C CA . THR B 1 88 ? -5.785 0.46 11.352 1 98.81 88 THR B CA 1
ATOM 1551 C C . THR B 1 88 ? -7 0.292 10.445 1 98.81 88 THR B C 1
ATOM 1553 O O . THR B 1 88 ? -8.141 0.34 10.914 1 98.81 88 THR B O 1
ATOM 1556 N N . GLY B 1 89 ? -6.77 0.18 9.164 1 98.88 89 GLY B N 1
ATOM 1557 C CA . GLY B 1 89 ? -7.844 -0.031 8.203 1 98.88 89 GLY B CA 1
ATOM 1558 C C . GLY B 1 89 ? -8.359 1.259 7.594 1 98.88 89 GLY B C 1
ATOM 1559 O O . GLY B 1 89 ? -9.219 1.233 6.711 1 98.88 89 GLY B O 1
ATOM 1560 N N . GLU B 1 90 ? -7.891 2.361 8.008 1 98.94 90 GLU B N 1
ATOM 1561 C CA . GLU B 1 90 ? -8.242 3.645 7.41 1 98.94 90 GLU B CA 1
ATOM 1562 C C . GLU B 1 90 ? -7.16 4.109 6.438 1 98.94 90 GLU B C 1
ATOM 1564 O O . GLU B 1 90 ? -5.969 3.92 6.688 1 98.94 90 GLU B O 1
ATOM 1569 N N . ALA B 1 91 ? -7.613 4.699 5.336 1 98.94 91 ALA B N 1
ATOM 1570 C CA . ALA B 1 91 ? -6.711 5.234 4.32 1 98.94 91 ALA B CA 1
ATOM 1571 C C . ALA B 1 91 ? -7.062 6.68 3.977 1 98.94 91 ALA B C 1
ATOM 1573 O O . ALA B 1 91 ? -8.219 7.094 4.125 1 98.94 91 ALA B O 1
ATOM 1574 N N . MET B 1 92 ? -6.082 7.391 3.596 1 98.94 92 MET B N 1
ATOM 1575 C CA . MET B 1 92 ? -6.254 8.758 3.129 1 98.94 92 MET B CA 1
ATOM 1576 C C . MET B 1 92 ? -5.559 8.969 1.788 1 98.94 92 MET B C 1
ATOM 1578 O O . MET B 1 92 ? -4.391 8.609 1.627 1 98.94 92 MET B O 1
ATOM 1582 N N . ARG B 1 93 ? -6.254 9.523 0.812 1 98.94 93 ARG B N 1
ATOM 1583 C CA . ARG B 1 93 ? -5.664 10.039 -0.419 1 98.94 93 ARG B CA 1
ATOM 1584 C C . ARG B 1 93 ? -5.363 11.531 -0.302 1 98.94 93 ARG B C 1
ATOM 1586 O O . ARG B 1 93 ? -6.203 12.305 0.165 1 98.94 93 ARG B O 1
ATOM 1593 N N . VAL B 1 94 ? -4.191 11.883 -0.648 1 98.62 94 VAL B N 1
ATOM 1594 C CA . VAL B 1 94 ? -3.783 13.281 -0.634 1 98.62 94 VAL B CA 1
ATOM 1595 C C . VAL B 1 94 ? -3.352 13.711 -2.035 1 98.62 94 VAL B C 1
ATOM 1597 O O . VAL B 1 94 ? -2.514 13.055 -2.66 1 98.62 94 VAL B O 1
ATOM 1600 N N . GLY B 1 95 ? -3.941 14.711 -2.543 1 98.06 95 GLY B N 1
ATOM 1601 C CA . GLY B 1 95 ? -3.574 15.234 -3.848 1 98.06 95 GLY B CA 1
ATOM 1602 C C . GLY B 1 95 ? -2.209 15.898 -3.859 1 98.06 95 GLY B C 1
ATOM 1603 O O . GLY B 1 95 ? -1.663 16.234 -2.805 1 98.06 95 GLY B O 1
ATOM 1604 N N . PRO B 1 96 ? -1.674 16.125 -5.082 1 97.31 96 PRO B N 1
ATOM 1605 C CA . PRO B 1 96 ? -0.276 16.547 -5.207 1 97.31 96 PRO B CA 1
ATOM 1606 C C . PRO B 1 96 ? -0.01 17.906 -4.562 1 97.31 96 PRO B C 1
ATOM 1608 O O . PRO B 1 96 ? 1.091 18.141 -4.059 1 97.31 96 PRO B O 1
ATOM 1611 N N . GLY B 1 97 ? -0.925 18.734 -4.48 1 95.94 97 GLY B N 1
ATOM 1612 C CA . GLY B 1 97 ? -0.686 20.094 -4.016 1 95.94 97 GLY B CA 1
ATOM 1613 C C . GLY B 1 97 ? -0.905 20.25 -2.521 1 95.94 97 GLY B C 1
ATOM 1614 O O . GLY B 1 97 ? -0.683 21.344 -1.972 1 95.94 97 GLY B O 1
ATOM 1615 N N . THR B 1 98 ? -1.341 19.266 -1.886 1 96.5 98 THR B N 1
ATOM 1616 C CA . THR B 1 98 ? -1.655 19.359 -0.464 1 96.5 98 THR B CA 1
ATOM 1617 C C . THR B 1 98 ? -0.429 19.016 0.381 1 96.5 98 THR B C 1
ATOM 1619 O O . THR B 1 98 ? 0.113 17.922 0.292 1 96.5 98 THR B O 1
ATOM 1622 N N . TRP B 1 99 ? -0.04 20.031 1.124 1 95.69 99 TRP B N 1
ATOM 1623 C CA . TRP B 1 99 ? 1.023 19.828 2.102 1 95.69 99 TRP B CA 1
ATOM 1624 C C . TRP B 1 99 ? 0.586 18.844 3.182 1 95.69 99 TRP B C 1
ATOM 1626 O O . TRP B 1 99 ? -0.554 18.891 3.648 1 95.69 99 TRP B O 1
ATOM 1636 N N . ARG B 1 100 ? 1.553 17.938 3.646 1 97.69 100 ARG B N 1
ATOM 1637 C CA . ARG B 1 100 ? 1.203 17 4.707 1 97.69 100 ARG B CA 1
ATOM 1638 C C . ARG B 1 100 ? 2.428 16.641 5.543 1 97.69 100 ARG B C 1
ATOM 1640 O O . ARG B 1 100 ? 3.559 16.703 5.059 1 97.69 100 ARG B O 1
ATOM 1647 N N . ALA B 1 101 ? 2.162 16.266 6.738 1 96.81 101 ALA B N 1
ATOM 1648 C CA . ALA B 1 101 ? 3.168 15.758 7.664 1 96.81 101 ALA B CA 1
ATOM 1649 C C . ALA B 1 101 ? 2.611 14.609 8.5 1 96.81 101 ALA B C 1
ATOM 1651 O O . ALA B 1 101 ? 1.551 14.742 9.117 1 96.81 101 ALA B O 1
ATOM 1652 N N . LEU B 1 102 ? 3.348 13.523 8.5 1 98.31 102 LEU B N 1
ATOM 1653 C CA . LEU B 1 102 ? 2.943 12.336 9.25 1 98.31 102 LEU B CA 1
ATOM 1654 C C . LEU B 1 102 ? 3.672 12.266 10.586 1 98.31 102 LEU B C 1
ATOM 1656 O O . LEU B 1 102 ? 4.867 12.562 10.664 1 98.31 102 LEU B O 1
ATOM 1660 N N . SER B 1 103 ? 2.988 11.82 11.617 1 98.19 103 SER B N 1
ATOM 1661 C CA . SER B 1 103 ? 3.631 11.609 12.914 1 98.19 103 SER B CA 1
ATOM 1662 C C . SER B 1 103 ? 2.912 10.539 13.719 1 98.19 103 SER B C 1
ATOM 1664 O O . SER B 1 103 ? 1.729 10.273 13.492 1 98.19 103 SER B O 1
ATOM 1666 N N . ASN B 1 104 ? 3.684 9.859 14.555 1 98.75 104 ASN B N 1
ATOM 1667 C CA . ASN B 1 104 ? 3.115 9.008 15.586 1 98.75 104 ASN B CA 1
ATOM 1668 C C . ASN B 1 104 ? 3.033 9.727 16.938 1 98.75 104 ASN B C 1
ATOM 1670 O O . ASN B 1 104 ? 4.043 9.883 17.625 1 98.75 104 ASN B O 1
ATOM 1674 N N . ARG B 1 105 ? 1.858 10.062 17.281 1 97.56 105 ARG B N 1
ATOM 1675 C CA . ARG B 1 105 ? 1.668 10.781 18.531 1 97.56 105 ARG B CA 1
ATOM 1676 C C . ARG B 1 105 ? 1.17 9.844 19.625 1 97.56 105 ARG B C 1
ATOM 1678 O O . ARG B 1 105 ? 0.811 10.297 20.719 1 97.56 105 ARG B O 1
ATOM 1685 N N . GLY B 1 106 ? 1.022 8.602 19.297 1 96.88 106 GLY B N 1
ATOM 1686 C CA . GLY B 1 106 ? 0.616 7.598 20.266 1 96.88 106 GLY B CA 1
ATOM 1687 C C . GLY B 1 106 ? 1.779 7.016 21.047 1 96.88 106 GLY B C 1
ATOM 1688 O O . GLY B 1 106 ? 2.898 7.531 20.984 1 96.88 106 GLY B O 1
ATOM 1689 N N . ASP B 1 107 ? 1.465 5.945 21.812 1 97.44 107 ASP B N 1
ATOM 1690 C CA . ASP B 1 107 ? 2.471 5.348 22.672 1 97.44 107 ASP B CA 1
ATOM 1691 C C . ASP B 1 107 ? 2.91 3.982 22.156 1 97.44 107 ASP B C 1
ATOM 1693 O O . ASP B 1 107 ? 3.719 3.297 22.781 1 97.44 107 ASP B O 1
ATOM 1697 N N . GLU B 1 108 ? 2.357 3.572 21 1 98.38 108 GLU B N 1
ATOM 1698 C CA . GLU B 1 108 ? 2.729 2.334 20.312 1 98.38 108 GLU B CA 1
ATOM 1699 C C . GLU B 1 108 ? 3.162 2.602 18.875 1 98.38 108 GLU B C 1
ATOM 1701 O O . GLU B 1 108 ? 2.775 3.609 18.281 1 98.38 108 GLU B O 1
ATOM 1706 N N . PRO B 1 109 ? 3.938 1.767 18.312 1 98.62 109 PRO B N 1
ATOM 1707 C CA . PRO B 1 109 ? 4.352 1.956 16.922 1 98.62 109 PRO B CA 1
ATOM 1708 C C . PRO B 1 109 ? 3.174 1.931 15.953 1 98.62 109 PRO B C 1
ATOM 1710 O O . PRO B 1 109 ? 2.152 1.298 16.234 1 98.62 109 PRO B O 1
ATOM 1713 N N . VAL B 1 110 ? 3.314 2.65 14.891 1 98.81 110 VAL B N 1
ATOM 1714 C CA . VAL B 1 110 ? 2.332 2.631 13.812 1 98.81 110 VAL B CA 1
ATOM 1715 C C . VAL B 1 110 ? 2.986 2.139 12.523 1 98.81 110 VAL B C 1
ATOM 1717 O O . VAL B 1 110 ? 4.164 2.41 12.273 1 98.81 110 VAL B O 1
ATOM 1720 N N . ARG B 1 111 ? 2.332 1.33 11.742 1 98.94 111 ARG B N 1
ATOM 1721 C CA . ARG B 1 111 ? 2.764 0.85 10.43 1 98.94 111 ARG B CA 1
ATOM 1722 C C . ARG B 1 111 ? 1.815 1.323 9.336 1 98.94 111 ARG B C 1
ATOM 1724 O O . ARG B 1 111 ? 0.597 1.177 9.453 1 98.94 111 ARG B O 1
ATOM 1731 N N . VAL B 1 112 ? 2.375 1.957 8.32 1 98.94 112 VAL B N 1
ATOM 1732 C CA . VAL B 1 112 ? 1.628 2.592 7.238 1 98.94 112 VAL B CA 1
ATOM 1733 C C . VAL B 1 112 ? 2.199 2.154 5.891 1 98.94 112 VAL B C 1
ATOM 1735 O O . VAL B 1 112 ? 3.418 2.082 5.719 1 98.94 112 VAL B O 1
ATOM 1738 N N . VAL B 1 113 ? 1.364 1.773 5.004 1 99 113 VAL B N 1
ATOM 1739 C CA . VAL B 1 113 ? 1.798 1.594 3.621 1 99 113 VAL B CA 1
ATOM 1740 C C . VAL B 1 113 ? 1.449 2.836 2.805 1 99 113 VAL B C 1
ATOM 1742 O O . VAL B 1 113 ? 0.327 3.342 2.881 1 99 113 VAL B O 1
ATOM 1745 N N . VAL B 1 114 ? 2.414 3.342 2.096 1 98.94 114 VAL B N 1
ATOM 1746 C CA . VAL B 1 114 ? 2.258 4.527 1.258 1 98.94 114 VAL B CA 1
ATOM 1747 C C . VAL B 1 114 ? 2.389 4.141 -0.214 1 98.94 114 VAL B C 1
ATOM 1749 O O . VAL B 1 114 ? 3.361 3.492 -0.607 1 98.94 114 VAL B O 1
ATOM 1752 N N . ALA B 1 115 ? 1.442 4.488 -1.009 1 98.94 115 ALA B N 1
ATOM 1753 C CA . ALA B 1 115 ? 1.521 4.285 -2.453 1 98.94 115 ALA B CA 1
ATOM 1754 C C . ALA B 1 115 ? 1.357 5.605 -3.201 1 98.94 115 ALA B C 1
ATOM 1756 O O . ALA B 1 115 ? 0.536 6.445 -2.822 1 98.94 115 ALA B O 1
ATOM 1757 N N . GLY B 1 116 ? 2.123 5.859 -4.18 1 98.62 116 GLY B N 1
ATOM 1758 C CA . GLY B 1 116 ? 2.051 7.07 -4.984 1 98.62 116 GLY B CA 1
ATOM 1759 C C . GLY B 1 116 ? 2.166 6.809 -6.473 1 98.62 116 GLY B C 1
ATOM 1760 O O . GLY B 1 116 ? 2.801 5.836 -6.891 1 98.62 116 GLY B O 1
ATOM 1761 N N . ALA B 1 117 ? 1.504 7.66 -7.312 1 98.06 117 ALA B N 1
ATOM 1762 C CA . ALA B 1 117 ? 1.572 7.59 -8.773 1 98.06 117 ALA B CA 1
ATOM 1763 C C . ALA B 1 117 ? 1.202 8.93 -9.398 1 98.06 117 ALA B C 1
ATOM 1765 O O . ALA B 1 117 ? 0.479 9.727 -8.797 1 98.06 117 ALA B O 1
ATOM 1766 N N . PRO B 1 118 ? 1.397 9.609 -10.656 1 84.56 118 PRO B N 1
ATOM 1767 C CA . PRO B 1 118 ? 2.539 9.344 -11.531 1 84.56 118 PRO B CA 1
ATOM 1768 C C . PRO B 1 118 ? 3.859 9.844 -10.953 1 84.56 118 PRO B C 1
ATOM 1770 O O . PRO B 1 118 ? 3.861 10.711 -10.078 1 84.56 118 PRO B O 1
#

Nearest PDB structures (foldseek):
  4qm9-assembly2_B  TM=8.278E-01  e=2.461E-07  Bacillus subtilis subsp. subtilis str. 168
  3s7e-assembly2_B  TM=7.520E-01  e=9.933E-07  Arachis hypogaea
  5e1r-assembly2_E  TM=7.742E-01  e=3.792E-06  Carya illinoinensis
  5e1r-assembly2_D  TM=7.492E-01  e=1.295E-05  Carya illinoinensis
  5e1r-assembly2_F  TM=7.713E-01  e=2.530E-05  Carya illinoinensis

Secondary structure (DSSP, 8-state):
--EEEEEGGGS--SS-GGGEEEEE-HHHHT-SS-EEEEEEE-TT-BPPPB--TTTT-EEEEEEEESEEEEEESS-SSS--SEEEEEETTEEEEE-TT--EEEE--SSS-EEEEEEEE-/--EEEEEGGGS--SS-GGGEEEEE-HHHHT-SS-EEEEEEE-TT-BPPPB--TTTT-EEEEEEEESEEEEEESS-SSS--SEEEEEETTEEEEE-TT--EEEE--SSS-EEEEEEEE-

Sequence (236 aa):
MDFSVATTDDIDSVVPDEYGGMWFFREPLDCAALGISLLELEPEGRGKPHDHADDGQEEVYLVVDGELTIALGGGDDEPPAEERTLTTGEAMRVGPGTWRALSNRGDEPVRVVVAGAPMDFSVATTDDIDSVVPDEYGGMWFFREPLDCAALGISLLELEPEGRGKPHDHADDGQEEVYLVVDGELTIALGGGDDEPPAEERTLTTGEAMRVGPGTWRALSNRGDEPVRVVVAGAP